Protein AF-A0A8J3YQR5-F1 (afdb_monomer)

Secondary structure (DSSP, 8-state):
-PPPHHHHHHHHHHSTT----EEEEEEEEEEEEEEEEEEEEEEPPPHHHHHHHHHHHTS---SHHHHHHHHT--HHHHHHHHHHHHHTTSEEEETTEEEE-HHHHHHHHHTSEEEEEEEEEEEEEETTT-PBPPGGGGTT---BSSS-EE-TTS-EEEEPPP-PPP-GGG---TT-EEEEEEEEEEEEEEEEEEEETTEEEEE-SSSSS--HHHHHHHHT-HHHHHHHHTSPPP-HHHHHHHHHHHTT-TT---EE-TTS-EEEE--GGGBTTTB-GGGTT-EEEETTEEEEEE---HHHHHHHHHHHHH-

pLDDT: mean 92.04, std 4.87, range [57.34, 97.75]

Sequence (311 aa):
MLYPAVRAIEAAAAEPGVRPTRFFAVLLPFWSVEVSFTRAQTQEYDLIDRFLDRAVGDARISDVAGLAAFLGVDKPLMERAVRHLCTLGHLTRDGEALKLTALGRESLNTDRRHLRNAERTRVFLDAFRGTPLPRGHYTELRFLGSPSLSLADGTRFRPVVSFEEFRPGAVHLPGVADLRVLSWRTEWLPVYLVQSAAGYLAYSRYGTGRDPWLERLCATLPELLDVLAAEPPPDEERIWRDWLDGAGFRAVHPQRQPNGVLRAVLPPEVFGTRFGWAQLGGYVAREGCFMQLWCDDEPTRKRAERERTLT

Structure (mmCIF, N/CA/C/O backbone):
data_AF-A0A8J3YQR5-F1
#
_entry.id   AF-A0A8J3YQR5-F1
#
loop_
_atom_site.group_PDB
_atom_site.id
_atom_site.type_symbol
_atom_site.label_atom_id
_atom_site.label_alt_id
_atom_site.label_comp_id
_atom_site.label_asym_id
_atom_site.label_entity_id
_atom_site.label_seq_id
_atom_site.pdbx_PDB_ins_code
_atom_site.Cartn_x
_atom_site.Cartn_y
_atom_site.Cartn_z
_atom_site.occupancy
_atom_site.B_iso_or_equiv
_atom_site.auth_seq_id
_atom_site.auth_comp_id
_atom_site.auth_asym_id
_atom_site.auth_atom_id
_atom_site.pdbx_PDB_model_num
ATOM 1 N N . MET A 1 1 ? 12.398 2.642 0.943 1.00 75.75 1 MET A N 1
ATOM 2 C CA . MET A 1 1 ? 12.874 2.562 -0.458 1.00 75.75 1 MET A CA 1
ATOM 3 C C . MET A 1 1 ? 11.659 2.347 -1.358 1.00 75.75 1 MET A C 1
ATOM 5 O O . MET A 1 1 ? 10.746 1.674 -0.899 1.00 75.75 1 MET A O 1
ATOM 9 N N . LEU A 1 2 ? 11.591 2.960 -2.544 1.00 89.50 2 LEU A N 1
ATOM 10 C CA . LEU A 1 2 ? 10.478 2.765 -3.494 1.00 89.50 2 LEU A CA 1
ATOM 11 C C . LEU A 1 2 ? 10.671 1.468 -4.290 1.00 89.50 2 LEU A C 1
ATOM 13 O O . LEU A 1 2 ? 11.792 0.963 -4.357 1.00 89.50 2 LEU A O 1
ATOM 17 N N . TYR A 1 3 ? 9.602 0.946 -4.896 1.00 90.62 3 TYR A N 1
ATOM 18 C CA . TYR A 1 3 ? 9.734 -0.140 -5.869 1.00 90.62 3 TYR A CA 1
ATOM 19 C C . TYR A 1 3 ? 10.554 0.351 -7.079 1.00 90.62 3 TYR A C 1
ATOM 21 O O . TYR A 1 3 ? 10.341 1.483 -7.511 1.00 90.62 3 TYR A O 1
ATOM 29 N N . PRO A 1 4 ? 11.518 -0.409 -7.622 1.00 91.19 4 PRO A N 1
ATOM 30 C CA . PRO A 1 4 ? 12.297 0.064 -8.766 1.00 91.19 4 PRO A CA 1
ATOM 31 C C . PRO A 1 4 ? 11.467 0.061 -10.060 1.00 91.19 4 PRO A C 1
ATOM 33 O O . PRO A 1 4 ? 10.886 -0.964 -10.410 1.00 91.19 4 PRO A O 1
ATOM 36 N N . ALA A 1 5 ? 11.468 1.164 -10.818 1.00 91.56 5 ALA A N 1
ATOM 37 C CA . ALA A 1 5 ? 10.736 1.260 -12.091 1.00 91.56 5 ALA A CA 1
ATOM 38 C C . ALA A 1 5 ? 11.148 0.158 -13.086 1.00 91.56 5 ALA A C 1
ATOM 40 O O . ALA A 1 5 ? 10.302 -0.516 -13.667 1.00 91.56 5 ALA A O 1
ATOM 41 N N . VAL A 1 6 ? 12.458 -0.088 -13.213 1.00 91.69 6 VAL A N 1
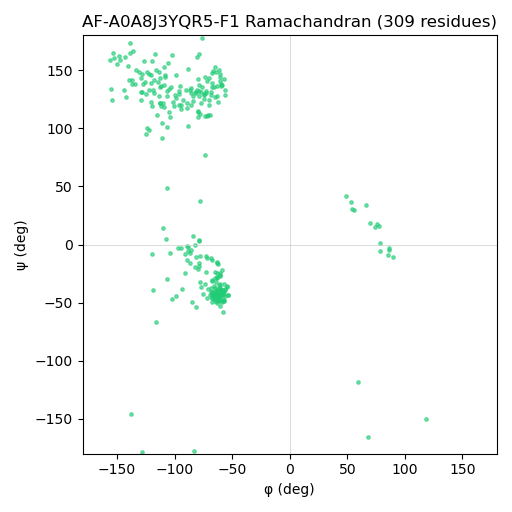ATOM 42 C CA . VAL A 1 6 ? 13.008 -1.148 -14.076 1.00 91.69 6 VAL A CA 1
ATOM 43 C C . VAL A 1 6 ? 12.488 -2.528 -13.671 1.00 91.69 6 VAL A C 1
ATOM 45 O O . VAL A 1 6 ? 12.129 -3.313 -14.541 1.00 91.69 6 VAL A O 1
ATOM 48 N N . ARG A 1 7 ? 12.352 -2.806 -12.367 1.00 92.75 7 ARG A N 1
ATOM 49 C CA . ARG A 1 7 ? 11.787 -4.076 -11.886 1.00 92.75 7 ARG A CA 1
ATOM 50 C C . ARG A 1 7 ? 10.317 -4.233 -12.260 1.00 92.75 7 ARG A C 1
ATOM 52 O O . ARG A 1 7 ? 9.910 -5.340 -12.586 1.00 92.75 7 ARG A O 1
ATOM 59 N N . ALA A 1 8 ? 9.542 -3.148 -12.264 1.00 94.50 8 ALA A N 1
ATOM 60 C CA . ALA A 1 8 ? 8.134 -3.191 -12.669 1.00 94.50 8 ALA A CA 1
ATOM 61 C C . ALA A 1 8 ? 8.008 -3.554 -14.153 1.00 94.50 8 ALA A C 1
ATOM 63 O O . ALA A 1 8 ? 7.203 -4.404 -14.523 1.00 94.50 8 ALA A O 1
ATOM 64 N N . ILE A 1 9 ? 8.860 -2.956 -14.989 1.00 93.88 9 ILE A N 1
ATOM 65 C CA . ILE A 1 9 ? 8.913 -3.228 -16.429 1.00 93.88 9 ILE A CA 1
ATOM 66 C C . ILE A 1 9 ? 9.380 -4.664 -16.694 1.00 93.88 9 ILE A C 1
ATOM 68 O O . ILE A 1 9 ? 8.745 -5.372 -17.469 1.00 93.88 9 ILE A O 1
ATOM 72 N N . GLU A 1 10 ? 10.453 -5.113 -16.034 1.00 93.06 10 GLU A N 1
ATOM 73 C CA . GLU A 1 10 ? 10.958 -6.488 -16.145 1.00 93.06 10 GLU A CA 1
ATOM 74 C C . GLU A 1 10 ? 9.896 -7.514 -15.748 1.00 93.06 10 GLU A C 1
ATOM 76 O O . GLU A 1 10 ? 9.658 -8.464 -16.490 1.00 93.06 10 GLU A O 1
ATOM 81 N N . ALA A 1 11 ? 9.229 -7.302 -14.610 1.00 93.88 11 ALA A N 1
ATOM 82 C CA . ALA A 1 11 ? 8.175 -8.187 -14.132 1.00 93.88 11 ALA A CA 1
ATOM 83 C C . ALA A 1 11 ? 6.983 -8.224 -15.098 1.00 93.88 11 ALA A C 1
ATOM 85 O O . ALA A 1 11 ? 6.450 -9.296 -15.365 1.00 93.88 11 ALA A O 1
ATOM 86 N N . ALA A 1 12 ? 6.582 -7.077 -15.655 1.00 93.88 12 ALA A N 1
ATOM 87 C CA . ALA A 1 12 ? 5.513 -7.016 -16.648 1.00 93.88 12 ALA A CA 1
ATOM 88 C C . ALA A 1 12 ? 5.898 -7.711 -17.962 1.00 93.88 12 ALA A C 1
ATOM 90 O O . ALA A 1 12 ? 5.081 -8.411 -18.551 1.00 93.88 12 ALA A O 1
ATOM 91 N N . ALA A 1 13 ? 7.137 -7.537 -18.427 1.00 91.88 13 ALA A N 1
ATOM 92 C CA . ALA A 1 13 ? 7.622 -8.139 -19.667 1.00 91.88 13 ALA A CA 1
ATOM 93 C C . ALA A 1 13 ? 7.869 -9.653 -19.557 1.00 91.88 13 ALA A C 1
ATOM 95 O O . ALA A 1 13 ? 7.871 -10.342 -20.577 1.00 91.88 13 ALA A O 1
ATOM 96 N N . ALA A 1 14 ? 8.105 -10.165 -18.346 1.00 91.19 14 ALA A N 1
ATOM 97 C CA . ALA A 1 14 ? 8.266 -11.592 -18.080 1.00 91.19 14 ALA A CA 1
ATOM 98 C C . ALA A 1 14 ? 6.927 -12.351 -18.013 1.00 91.19 14 ALA A C 1
ATOM 100 O O . ALA A 1 14 ? 6.922 -13.579 -18.096 1.00 91.19 14 ALA A O 1
ATOM 101 N N . GLU A 1 15 ? 5.803 -11.644 -17.867 1.00 90.69 15 GLU A N 1
ATOM 102 C CA . GLU A 1 15 ? 4.482 -12.256 -17.747 1.00 90.69 15 GLU A CA 1
ATOM 103 C C . GLU A 1 15 ? 3.994 -12.792 -19.112 1.00 90.69 15 GLU A C 1
ATOM 105 O O . GLU A 1 15 ? 3.922 -12.041 -20.095 1.00 90.69 15 GLU A O 1
ATOM 110 N N . PRO A 1 16 ? 3.618 -14.082 -19.209 1.00 89.06 16 PRO A N 1
ATOM 111 C CA . PRO A 1 16 ? 3.118 -14.658 -20.450 1.00 89.06 16 PRO A CA 1
ATOM 112 C C . PRO A 1 16 ? 1.900 -13.904 -20.999 1.00 89.06 16 PRO A C 1
ATOM 114 O O . PRO A 1 16 ? 0.910 -13.685 -20.309 1.00 89.06 16 PRO A O 1
ATOM 117 N N . GLY A 1 17 ? 1.959 -13.524 -22.277 1.00 88.44 17 GLY A N 1
ATOM 118 C CA . GLY A 1 17 ? 0.861 -12.827 -22.954 1.00 88.44 17 GLY A CA 1
ATOM 119 C C . GLY A 1 17 ? 0.754 -11.331 -22.640 1.00 88.44 17 GLY A C 1
ATOM 120 O O . GLY A 1 17 ? -0.020 -10.638 -23.303 1.00 88.44 17 GLY A O 1
ATOM 121 N N . VAL A 1 18 ? 1.557 -10.800 -21.714 1.00 91.38 18 VAL A N 1
ATOM 122 C CA . VAL A 1 18 ? 1.624 -9.361 -21.450 1.00 91.38 18 VAL A CA 1
ATOM 123 C C . VAL A 1 18 ? 2.616 -8.703 -22.401 1.00 91.38 18 VAL A C 1
ATOM 125 O O . VAL A 1 18 ? 3.726 -9.175 -22.634 1.00 91.38 18 VAL A O 1
ATOM 128 N N . ARG A 1 19 ? 2.194 -7.574 -22.970 1.00 91.06 19 ARG A N 1
ATOM 129 C CA . ARG A 1 19 ? 3.026 -6.722 -23.821 1.00 91.06 19 ARG A CA 1
ATOM 130 C C . ARG A 1 19 ? 3.013 -5.319 -23.234 1.00 91.06 19 ARG A C 1
ATOM 132 O O . ARG A 1 19 ? 2.044 -4.595 -23.477 1.00 91.06 19 ARG A O 1
ATOM 139 N N . PRO A 1 20 ? 4.008 -4.958 -22.408 1.00 92.75 20 PRO A N 1
ATOM 140 C CA . PRO A 1 20 ? 4.050 -3.630 -21.833 1.00 92.75 20 PRO A CA 1
ATOM 141 C C . PRO A 1 20 ? 4.319 -2.608 -22.943 1.00 92.75 20 PRO A C 1
ATOM 143 O O . PRO A 1 20 ? 5.134 -2.854 -23.834 1.00 92.75 20 PRO A O 1
ATOM 146 N N . THR A 1 21 ? 3.636 -1.469 -22.900 1.00 89.00 21 THR A N 1
ATOM 147 C CA . THR A 1 21 ? 3.786 -0.399 -23.903 1.00 89.00 21 THR A CA 1
ATOM 148 C C . THR A 1 21 ? 4.286 0.900 -23.296 1.00 89.00 21 THR A C 1
ATOM 150 O O . THR A 1 21 ? 5.111 1.577 -23.897 1.00 89.00 21 THR A O 1
ATOM 153 N N . ARG A 1 22 ? 3.811 1.238 -22.096 1.00 90.06 22 ARG A N 1
ATOM 154 C CA . ARG A 1 22 ? 4.176 2.446 -21.348 1.00 90.06 22 ARG A CA 1
ATOM 155 C C . ARG A 1 22 ? 4.238 2.133 -19.864 1.00 90.06 22 ARG A C 1
ATOM 157 O O . ARG A 1 22 ? 3.647 1.151 -19.409 1.00 90.06 22 ARG A O 1
ATOM 164 N N . PHE A 1 23 ? 4.909 2.987 -19.105 1.00 92.56 23 PHE A N 1
ATOM 165 C CA . PHE A 1 23 ? 4.804 2.960 -17.655 1.00 92.56 23 PHE A CA 1
ATOM 166 C C . PHE A 1 23 ? 4.540 4.365 -17.119 1.00 92.56 23 PHE A C 1
ATOM 168 O O . PHE A 1 23 ? 4.997 5.356 -17.681 1.00 92.56 23 PHE A O 1
ATOM 175 N N . PHE A 1 24 ? 3.806 4.439 -16.020 1.00 94.50 24 PHE A N 1
ATOM 176 C CA . PHE A 1 24 ? 3.405 5.680 -15.381 1.00 94.50 24 PHE A CA 1
ATOM 177 C C . PHE A 1 24 ? 3.825 5.640 -13.922 1.00 94.50 24 PHE A C 1
ATOM 179 O O . PHE A 1 24 ? 3.700 4.609 -13.262 1.00 94.50 24 PHE A O 1
ATOM 186 N N . ALA A 1 25 ? 4.306 6.768 -13.415 1.00 94.81 25 ALA A N 1
ATOM 187 C CA . ALA A 1 25 ? 4.580 6.962 -12.002 1.00 94.81 25 ALA A CA 1
ATOM 188 C C . ALA A 1 25 ? 3.473 7.850 -11.425 1.00 94.81 25 ALA A C 1
ATOM 190 O O . ALA A 1 25 ? 3.353 9.018 -11.801 1.00 94.81 25 ALA A O 1
ATOM 191 N N . VAL A 1 26 ? 2.649 7.307 -10.532 1.00 96.12 26 VAL A N 1
ATOM 192 C CA . VAL A 1 26 ? 1.488 8.011 -9.970 1.00 96.12 26 VAL A CA 1
ATOM 193 C C . VAL A 1 26 ? 1.548 8.062 -8.448 1.00 96.12 26 VAL A C 1
ATOM 195 O O . VAL A 1 26 ? 2.082 7.162 -7.799 1.00 96.12 26 VAL A O 1
ATOM 198 N N . LEU A 1 27 ? 1.002 9.128 -7.867 1.00 97.25 27 LEU A N 1
ATOM 199 C CA . LEU A 1 27 ? 0.741 9.229 -6.435 1.00 97.25 27 LEU A CA 1
ATOM 200 C C . LEU A 1 27 ? -0.757 9.044 -6.210 1.00 97.25 27 LEU A C 1
ATOM 202 O O . LEU A 1 27 ? -1.548 9.918 -6.566 1.00 97.25 27 LEU A O 1
ATOM 206 N N . LEU A 1 28 ? -1.135 7.915 -5.614 1.00 97.19 28 LEU A N 1
ATOM 207 C CA . LEU A 1 28 ? -2.518 7.654 -5.232 1.00 97.19 28 LEU A CA 1
ATOM 208 C C . LEU A 1 28 ? -2.810 8.286 -3.863 1.00 97.19 28 LEU A C 1
ATOM 210 O O . LEU A 1 28 ? -2.064 8.024 -2.915 1.00 97.19 28 LEU A O 1
ATOM 214 N N . PRO A 1 29 ? -3.867 9.099 -3.727 1.00 97.19 29 PRO A N 1
ATOM 215 C CA . PRO A 1 29 ? -4.248 9.687 -2.453 1.00 97.19 29 PRO A CA 1
ATOM 216 C C . PRO A 1 29 ? -4.932 8.655 -1.548 1.00 97.19 29 PRO A C 1
ATOM 218 O O . PRO A 1 29 ? -5.815 7.905 -1.968 1.00 97.19 29 PRO A O 1
ATOM 221 N N . PHE A 1 30 ? -4.538 8.651 -0.279 1.00 97.19 30 PHE A N 1
ATOM 222 C CA . PHE A 1 30 ? -5.136 7.865 0.794 1.00 97.19 30 PHE A CA 1
ATOM 223 C C . PHE A 1 30 ? -5.447 8.757 1.992 1.00 97.19 30 PHE A C 1
ATOM 225 O O . PHE A 1 30 ? -4.673 9.643 2.354 1.00 97.19 30 PHE A O 1
ATOM 232 N N . TRP A 1 31 ? -6.554 8.472 2.665 1.00 97.38 31 TRP A N 1
ATOM 233 C CA . TRP A 1 31 ? -6.832 8.985 3.995 1.00 97.38 31 TRP A CA 1
ATOM 234 C C . TRP A 1 31 ? -6.059 8.166 5.024 1.00 97.38 31 TRP A C 1
ATOM 236 O O . TRP A 1 31 ? -6.313 6.978 5.208 1.00 97.38 31 TRP A O 1
ATOM 246 N N . SER A 1 32 ? -5.116 8.814 5.699 1.00 97.06 32 SER A N 1
ATOM 247 C CA . SER A 1 32 ? -4.424 8.311 6.882 1.00 97.06 32 SER A CA 1
ATOM 248 C C . SER A 1 32 ? -5.247 8.717 8.097 1.00 97.06 32 SER A C 1
ATOM 250 O O . SER A 1 32 ? -5.253 9.889 8.476 1.00 97.06 32 SER A O 1
ATOM 252 N N . VAL A 1 33 ? -6.002 7.770 8.652 1.00 97.31 33 VAL A N 1
ATOM 253 C CA . VAL A 1 33 ? -7.007 8.017 9.693 1.00 97.31 33 VAL A CA 1
ATOM 254 C C . VAL A 1 33 ? -6.552 7.373 10.992 1.00 97.31 33 VAL A C 1
ATOM 256 O O . VAL A 1 33 ? -6.340 6.164 11.060 1.00 97.31 33 VAL A O 1
ATOM 259 N N . GLU A 1 34 ? -6.410 8.168 12.043 1.00 97.06 34 GLU A N 1
ATOM 260 C CA . GLU A 1 34 ? -6.230 7.654 13.393 1.00 97.06 34 GLU A CA 1
ATOM 261 C C . GLU A 1 34 ? -7.600 7.347 13.995 1.00 97.06 34 GLU A C 1
ATOM 263 O O . GLU A 1 34 ? -8.472 8.217 14.066 1.00 97.06 34 GLU A O 1
ATOM 268 N N . VAL A 1 35 ? -7.795 6.105 14.428 1.00 95.38 35 VAL A N 1
ATOM 269 C CA . VAL A 1 35 ? -9.040 5.634 15.033 1.00 95.38 35 VAL A CA 1
ATOM 270 C C . VAL A 1 35 ? -8.778 5.077 16.425 1.00 95.38 35 VAL A C 1
ATOM 272 O O . VAL A 1 35 ? -7.736 4.474 16.685 1.00 95.38 35 VAL A O 1
ATOM 275 N N . SER A 1 36 ? -9.750 5.243 17.315 1.00 94.44 36 SER A N 1
ATOM 276 C CA . SER A 1 36 ? -9.853 4.468 18.547 1.00 94.44 36 SER A CA 1
ATOM 277 C C . SER A 1 36 ? -11.068 3.569 18.491 1.00 94.44 36 SER A C 1
ATOM 279 O O . SER A 1 36 ? -12.111 3.994 17.999 1.00 94.44 36 SER A O 1
ATOM 281 N N . PHE A 1 37 ? -10.967 2.375 19.046 1.00 91.25 37 PHE A N 1
ATOM 282 C CA . PHE A 1 37 ? -12.103 1.477 19.144 1.00 91.25 37 PHE A CA 1
ATOM 283 C C . PHE A 1 37 ? -11.966 0.509 20.307 1.00 91.25 37 PHE A C 1
ATOM 285 O O . PHE A 1 37 ? -10.877 0.318 20.845 1.00 91.25 37 PHE A O 1
ATOM 292 N N . THR A 1 38 ? -13.069 -0.131 20.679 1.00 87.06 38 THR A N 1
ATOM 293 C CA . THR A 1 38 ? -13.059 -1.170 21.702 1.00 87.06 38 THR A CA 1
ATOM 294 C C . THR A 1 38 ? -12.966 -2.535 21.045 1.00 87.06 38 THR A C 1
ATOM 296 O O . THR A 1 38 ? -13.835 -2.940 20.270 1.00 87.06 38 THR A O 1
ATOM 299 N N . ARG A 1 39 ? -11.903 -3.271 21.375 1.00 84.62 39 ARG A N 1
ATOM 300 C CA . ARG A 1 39 ? -11.758 -4.668 20.983 1.00 84.62 39 ARG A CA 1
ATOM 301 C C . ARG A 1 39 ? -12.258 -5.562 22.106 1.00 84.62 39 ARG A C 1
ATOM 303 O O . ARG A 1 39 ? -11.725 -5.523 23.216 1.00 84.62 39 ARG A O 1
ATOM 310 N N . ALA A 1 40 ? -13.263 -6.374 21.794 1.00 84.50 40 ALA A N 1
ATOM 311 C CA . ALA A 1 40 ? -13.667 -7.473 22.653 1.00 84.50 40 ALA A CA 1
ATOM 312 C C . ALA A 1 40 ? -12.637 -8.604 22.536 1.00 84.50 40 ALA A C 1
ATOM 314 O O . ALA A 1 40 ? -12.263 -9.009 21.431 1.00 84.50 40 ALA A O 1
ATOM 315 N N . GLN A 1 41 ? -12.161 -9.094 23.673 1.00 86.00 41 GLN A N 1
ATOM 316 C CA . GLN A 1 41 ? -11.309 -10.275 23.756 1.00 86.00 41 GLN A CA 1
ATOM 317 C C . GLN A 1 41 ? -11.904 -11.234 24.777 1.00 86.00 41 GLN A C 1
ATOM 319 O O . GLN A 1 41 ? -12.468 -10.803 25.777 1.00 86.00 41 GLN A O 1
ATOM 324 N N . THR A 1 42 ? -11.748 -12.531 24.545 1.00 88.06 42 THR A N 1
ATOM 325 C CA . THR A 1 42 ? -12.204 -13.561 25.477 1.00 88.06 42 THR A CA 1
ATOM 326 C C . THR A 1 42 ? -11.028 -14.454 25.823 1.00 88.06 42 THR A C 1
ATOM 328 O O . THR A 1 42 ? -10.348 -14.960 24.930 1.00 88.06 42 THR A O 1
ATOM 331 N N . GLN A 1 43 ? -10.807 -14.673 27.113 1.00 91.19 43 GLN A N 1
ATOM 332 C CA . GLN A 1 43 ? -9.734 -15.520 27.620 1.00 91.19 43 GLN A CA 1
ATOM 333 C C . GLN A 1 43 ? -10.230 -16.428 28.744 1.00 91.19 43 GLN A C 1
ATOM 335 O O . GLN A 1 43 ? -11.334 -16.253 29.266 1.00 91.19 43 GLN A O 1
ATOM 340 N N . GLU A 1 44 ? -9.432 -17.432 29.090 1.00 89.69 44 GLU A N 1
ATOM 341 C CA . GLU A 1 44 ? -9.699 -18.230 30.283 1.00 89.69 44 GLU A CA 1
ATOM 342 C C . GLU A 1 44 ? -9.521 -17.370 31.540 1.00 89.69 44 GLU A C 1
ATOM 344 O O . GLU A 1 44 ? -8.761 -16.391 31.569 1.00 89.69 44 GLU A O 1
ATOM 349 N N . TYR A 1 45 ? -10.299 -17.701 32.566 1.00 83.88 45 TYR A N 1
ATOM 350 C CA . TYR A 1 45 ? -10.180 -17.053 33.857 1.00 83.88 45 TYR A CA 1
ATOM 351 C C . TYR A 1 45 ? -8.909 -17.499 34.570 1.00 83.88 45 TYR A C 1
ATOM 353 O O . TYR A 1 45 ? -8.607 -18.690 34.635 1.00 83.88 45 TYR A O 1
ATOM 361 N N . ASP A 1 46 ? -8.259 -16.547 35.232 1.00 86.12 46 ASP A N 1
ATOM 362 C CA . ASP A 1 46 ? -7.406 -16.891 36.359 1.00 86.12 46 ASP A CA 1
ATOM 363 C C . ASP A 1 46 ? -8.298 -17.339 37.525 1.00 86.12 46 ASP A C 1
ATOM 365 O O . ASP A 1 46 ? -9.396 -16.812 37.732 1.00 86.12 46 ASP A O 1
ATOM 369 N N . LEU A 1 47 ? -7.841 -18.332 38.292 1.00 88.12 47 LEU A N 1
ATOM 370 C CA . LEU A 1 47 ? -8.658 -18.996 39.315 1.00 88.12 47 LEU A CA 1
ATOM 371 C C . LEU A 1 47 ? -9.283 -18.002 40.312 1.00 88.12 47 LEU A C 1
ATOM 373 O O . LEU A 1 47 ? -10.462 -18.108 40.640 1.00 88.12 47 LEU A O 1
ATOM 377 N N . ILE A 1 48 ? -8.495 -17.020 40.761 1.00 87.56 48 ILE A N 1
ATOM 378 C CA . ILE A 1 48 ? -8.919 -16.002 41.732 1.00 87.56 48 ILE A CA 1
ATOM 379 C C . ILE A 1 48 ? -10.019 -15.108 41.146 1.00 87.56 48 ILE A C 1
ATOM 381 O O . ILE A 1 48 ? -11.039 -14.897 41.799 1.00 87.56 48 ILE A O 1
ATOM 385 N N . ASP A 1 49 ? -9.857 -14.639 39.909 1.00 90.44 49 ASP A N 1
ATOM 386 C CA . ASP A 1 49 ? -10.827 -13.775 39.229 1.00 90.44 49 ASP A CA 1
ATOM 387 C C . ASP A 1 49 ? -12.184 -14.472 39.068 1.00 90.44 49 ASP A C 1
ATOM 389 O O . ASP A 1 49 ? -13.227 -13.876 39.336 1.00 90.44 49 ASP A O 1
ATOM 393 N N . ARG A 1 50 ? -12.168 -15.763 38.702 1.00 91.50 50 ARG A N 1
ATOM 394 C CA . ARG A 1 50 ? -13.386 -16.577 38.585 1.00 91.50 50 ARG A CA 1
ATOM 395 C C . ARG A 1 50 ? -14.144 -16.635 39.904 1.00 91.50 50 ARG A C 1
ATOM 397 O O . ARG A 1 50 ? -15.356 -16.434 39.936 1.00 91.50 50 ARG A O 1
ATOM 404 N N . PHE A 1 51 ? -13.443 -16.937 40.996 1.00 93.50 51 PHE A N 1
ATOM 405 C CA . PHE A 1 51 ? -14.075 -17.038 42.309 1.00 93.50 51 PHE A CA 1
ATOM 406 C C . PHE A 1 51 ? -14.569 -15.688 42.822 1.00 93.50 51 PHE A C 1
ATOM 408 O O . PHE A 1 51 ? -15.599 -15.649 43.490 1.00 93.50 51 PHE A O 1
ATOM 415 N N . LEU A 1 52 ? -13.897 -14.592 42.472 1.00 93.44 52 LEU A N 1
ATOM 416 C CA . LEU A 1 52 ? -14.349 -13.246 42.809 1.00 93.44 52 LEU A CA 1
ATOM 417 C C . LEU A 1 52 ? -15.634 -12.863 42.085 1.00 93.44 52 LEU A C 1
ATOM 419 O O . LEU A 1 52 ? -16.590 -12.447 42.740 1.00 93.44 52 LEU A O 1
ATOM 423 N N . ASP A 1 53 ? -15.692 -13.055 40.766 1.00 92.06 53 ASP A N 1
ATOM 424 C CA . ASP A 1 53 ? -16.899 -12.759 39.991 1.00 92.06 53 ASP A CA 1
ATOM 425 C C . ASP A 1 53 ? -18.091 -13.592 40.496 1.00 92.06 53 ASP A C 1
ATOM 427 O O .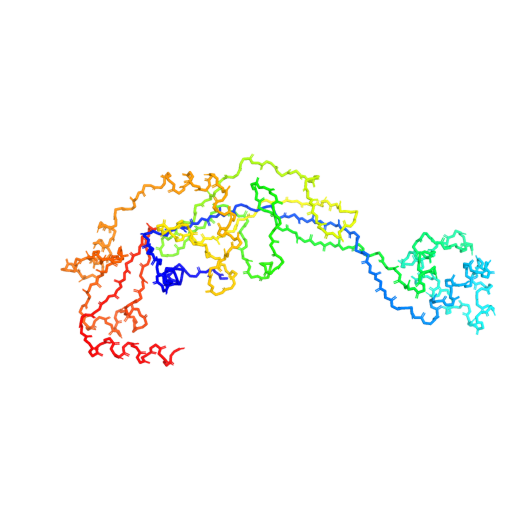 ASP A 1 53 ? -19.188 -13.058 40.674 1.00 92.06 53 ASP A O 1
ATOM 431 N N . ARG A 1 54 ? -17.873 -14.872 40.839 1.00 94.12 54 ARG A N 1
ATOM 432 C CA . ARG A 1 54 ? -18.901 -15.733 41.455 1.00 94.12 54 ARG A CA 1
ATOM 433 C C . ARG A 1 54 ? -19.289 -15.296 42.864 1.00 94.12 54 ARG A C 1
ATOM 435 O O . ARG A 1 54 ? -20.469 -15.319 43.200 1.00 94.12 54 ARG A O 1
ATOM 442 N N . ALA A 1 55 ? -18.338 -14.889 43.700 1.00 95.69 55 ALA A N 1
ATOM 443 C CA . ALA A 1 55 ? -18.637 -14.434 45.055 1.00 95.69 55 ALA A CA 1
ATOM 444 C C . ALA A 1 55 ? -19.516 -13.169 45.042 1.00 95.69 55 ALA A C 1
ATOM 446 O O . ALA A 1 55 ? -20.470 -13.067 45.814 1.00 95.69 55 ALA A O 1
ATOM 447 N N . VAL A 1 56 ? -19.256 -12.240 44.118 1.00 95.50 56 VAL A N 1
ATOM 448 C CA . VAL A 1 56 ? -20.078 -11.033 43.950 1.00 95.50 56 VAL A CA 1
ATOM 449 C C . VAL A 1 56 ? -21.411 -11.346 43.258 1.00 95.50 56 VAL A C 1
ATOM 451 O O . VAL A 1 56 ? -22.450 -10.824 43.663 1.00 95.50 56 VAL A O 1
ATOM 454 N N . GLY A 1 57 ? -21.408 -12.184 42.218 1.00 94.12 57 GLY A N 1
ATOM 455 C CA . GLY A 1 57 ? -22.587 -12.478 41.398 1.00 94.12 57 GLY A CA 1
ATOM 456 C C . GLY A 1 57 ? -23.542 -13.511 41.990 1.00 94.12 57 GLY A C 1
ATOM 457 O O . GLY A 1 57 ? -24.732 -13.229 42.145 1.00 94.12 57 GLY A O 1
ATOM 458 N N . ASP A 1 58 ? -23.021 -14.687 42.339 1.00 94.19 58 ASP A N 1
ATOM 459 C CA . ASP A 1 58 ? -23.799 -15.829 42.831 1.00 94.19 58 ASP A CA 1
ATOM 460 C C . ASP A 1 58 ? -24.031 -15.714 44.344 1.00 94.19 58 ASP A C 1
ATOM 462 O O . ASP A 1 58 ? -25.164 -15.817 44.817 1.00 94.19 58 ASP A O 1
ATOM 466 N N . ALA A 1 59 ? -22.960 -15.466 45.109 1.00 93.44 59 ALA A N 1
ATOM 467 C CA . ALA A 1 59 ? -23.016 -15.413 46.575 1.00 93.44 59 ALA A CA 1
ATOM 468 C C . ALA A 1 59 ? -23.413 -14.032 47.129 1.00 93.44 59 ALA A C 1
ATOM 470 O O . ALA A 1 59 ? -23.621 -13.891 48.333 1.00 93.44 59 ALA A O 1
ATOM 471 N N . ARG A 1 60 ? -23.566 -13.025 46.254 1.00 94.56 60 ARG A N 1
ATOM 472 C CA . ARG A 1 60 ? -24.005 -11.655 46.584 1.00 94.56 60 ARG A CA 1
ATOM 473 C C . ARG A 1 60 ? -23.147 -10.958 47.644 1.00 94.56 60 ARG A C 1
ATOM 475 O O . ARG A 1 60 ? -23.643 -10.108 48.381 1.00 94.56 60 ARG A O 1
ATOM 482 N N . ILE A 1 61 ? -21.863 -11.295 47.714 1.00 96.44 61 ILE A N 1
ATOM 483 C CA . ILE A 1 61 ? -20.916 -10.643 48.618 1.00 96.44 61 ILE A CA 1
ATOM 484 C C . ILE A 1 61 ? -20.489 -9.323 47.987 1.00 96.44 61 ILE A C 1
ATOM 486 O O . ILE A 1 61 ? -19.857 -9.301 46.933 1.00 96.44 61 ILE A O 1
ATOM 490 N N . SER A 1 62 ? -20.856 -8.214 48.619 1.00 95.31 62 SER A N 1
ATOM 491 C CA . SER A 1 62 ? -20.773 -6.887 48.009 1.00 95.31 62 SER A CA 1
ATOM 492 C C . SER A 1 62 ? -19.700 -5.984 48.607 1.00 95.31 62 SER A C 1
ATOM 494 O O . SER A 1 62 ? -19.753 -4.788 48.368 1.00 95.31 62 SER A O 1
ATOM 496 N N . ASP A 1 63 ? -18.750 -6.488 49.389 1.00 96.75 63 ASP A N 1
ATOM 497 C CA . ASP A 1 63 ? -17.672 -5.667 49.950 1.00 96.75 63 ASP A CA 1
ATOM 498 C C . ASP A 1 63 ? -16.365 -6.460 50.098 1.00 96.75 63 ASP A C 1
ATOM 500 O O . ASP A 1 63 ? -16.348 -7.693 50.116 1.00 96.75 63 ASP A O 1
ATOM 504 N N . VAL A 1 64 ? -15.242 -5.742 50.177 1.00 96.69 64 VAL A N 1
ATOM 505 C CA . VAL A 1 64 ? -13.895 -6.338 50.220 1.00 96.69 64 VAL A CA 1
ATOM 506 C C . VAL A 1 64 ? -13.694 -7.217 51.458 1.00 96.69 64 VAL A C 1
ATOM 508 O O . VAL A 1 64 ? -13.028 -8.247 51.370 1.00 96.69 64 VAL A O 1
ATOM 511 N N . ALA A 1 65 ? -14.232 -6.819 52.613 1.00 96.38 65 ALA A N 1
ATOM 512 C CA . ALA A 1 65 ? -14.025 -7.551 53.860 1.00 96.38 65 ALA A CA 1
ATOM 513 C C . ALA A 1 65 ? -14.750 -8.903 53.828 1.00 96.38 65 ALA A C 1
ATOM 515 O O . ALA A 1 65 ? -14.155 -9.926 54.170 1.00 96.38 65 ALA A O 1
ATOM 516 N N . GLY A 1 66 ? -15.991 -8.917 53.341 1.00 96.38 66 GLY A N 1
ATOM 517 C CA . GLY A 1 66 ? -16.767 -10.125 53.100 1.00 96.38 66 GLY A CA 1
ATOM 518 C C . GLY A 1 66 ? -16.098 -11.041 52.079 1.00 96.38 66 GLY A C 1
ATOM 519 O O . GLY A 1 66 ? -16.017 -12.244 52.311 1.00 96.38 66 GLY A O 1
ATOM 520 N N . LEU A 1 67 ? -15.553 -10.489 50.988 1.00 96.38 67 LEU A N 1
ATOM 521 C CA . LEU A 1 67 ? -14.836 -11.281 49.981 1.00 96.38 67 LEU A CA 1
ATOM 522 C C . LEU A 1 67 ? -13.563 -11.922 50.551 1.00 96.38 67 LEU A C 1
ATOM 524 O O . LEU A 1 67 ? -13.310 -13.101 50.305 1.00 96.38 67 LEU A O 1
ATOM 528 N N . ALA A 1 68 ? -12.781 -11.169 51.329 1.00 96.56 68 ALA A N 1
ATOM 529 C CA . ALA A 1 68 ? -11.572 -11.666 51.983 1.00 96.56 68 ALA A CA 1
ATOM 530 C C . ALA A 1 68 ? -11.891 -12.813 52.956 1.00 96.56 68 ALA A C 1
ATOM 532 O O . ALA A 1 68 ? -11.260 -13.869 52.898 1.00 96.56 68 ALA A O 1
ATOM 533 N N . ALA A 1 69 ? -12.925 -12.640 53.788 1.00 96.44 69 ALA A N 1
ATOM 534 C CA . ALA A 1 69 ? -13.386 -13.664 54.721 1.00 96.44 69 ALA A CA 1
ATOM 535 C C . ALA A 1 69 ? -13.918 -14.915 54.003 1.00 96.44 69 ALA A C 1
ATOM 537 O O . ALA A 1 69 ? -13.590 -16.032 54.395 1.00 96.44 69 ALA A O 1
ATOM 538 N N . PHE A 1 70 ? -14.705 -14.738 52.939 1.00 95.50 70 PHE A N 1
ATOM 539 C CA . PHE A 1 70 ? -15.311 -15.840 52.190 1.00 95.50 70 PHE A CA 1
ATOM 540 C C . PHE A 1 70 ? -14.287 -16.682 51.423 1.00 95.50 70 PHE A C 1
ATOM 542 O O . PHE A 1 70 ? -14.388 -17.905 51.412 1.00 95.50 70 PHE A O 1
ATOM 549 N N . LEU A 1 71 ? -13.294 -16.041 50.800 1.00 93.19 71 LEU A N 1
ATOM 550 C CA . LEU A 1 71 ? -12.250 -16.734 50.039 1.00 93.19 71 LEU A CA 1
ATOM 551 C C . LEU A 1 71 ? -11.044 -17.149 50.898 1.00 93.19 71 LEU A C 1
ATOM 553 O O . LEU A 1 71 ? -10.129 -17.784 50.380 1.00 93.19 71 LEU A O 1
ATOM 557 N N . GLY A 1 72 ? -11.032 -16.811 52.193 1.00 95.00 72 GLY A N 1
ATOM 558 C CA . GLY A 1 72 ? -9.956 -17.180 53.118 1.00 95.00 72 GLY A CA 1
ATOM 559 C C . GLY A 1 72 ? -8.614 -16.518 52.794 1.00 95.00 72 GLY A C 1
ATOM 560 O O . GLY A 1 72 ? -7.566 -17.131 52.984 1.00 95.00 72 GLY A O 1
ATOM 561 N N . VAL A 1 73 ? -8.639 -15.285 52.284 1.00 95.25 73 VAL A N 1
ATOM 562 C CA . VAL A 1 73 ? -7.444 -14.520 51.889 1.00 95.25 73 VAL A CA 1
ATOM 563 C C . VAL A 1 73 ? -7.326 -13.229 52.690 1.00 95.25 73 VAL A C 1
ATOM 565 O O . VAL A 1 73 ? -8.310 -12.713 53.218 1.00 95.25 73 VAL A O 1
ATOM 568 N N . ASP A 1 74 ? -6.118 -12.673 52.779 1.00 96.75 74 ASP A N 1
ATOM 569 C CA . ASP A 1 74 ? -5.915 -11.404 53.469 1.00 96.75 74 ASP A CA 1
ATOM 570 C C . ASP A 1 74 ? -6.576 -10.222 52.728 1.00 96.75 74 ASP A C 1
ATOM 572 O O . ASP A 1 74 ? -6.694 -10.190 51.497 1.00 96.75 74 ASP A O 1
ATOM 576 N N . LYS A 1 75 ? -7.032 -9.227 53.501 1.00 95.44 75 LYS A N 1
ATOM 577 C CA . LYS A 1 75 ? -7.719 -8.041 52.968 1.00 95.44 75 LYS A CA 1
ATOM 578 C C . LYS A 1 75 ? -6.859 -7.257 51.955 1.00 95.44 75 LYS A C 1
ATOM 580 O O . LYS A 1 75 ? -7.409 -6.880 50.923 1.00 95.44 75 LYS A O 1
ATOM 585 N N . PRO A 1 76 ? -5.550 -7.009 52.174 1.00 96.31 76 PRO A N 1
ATOM 586 C CA . PRO A 1 76 ? -4.706 -6.331 51.183 1.00 96.31 76 PRO A CA 1
ATOM 587 C C . PRO A 1 76 ? -4.640 -7.031 49.815 1.00 96.31 76 PRO A C 1
ATOM 589 O O . PRO A 1 76 ? -4.734 -6.373 48.774 1.00 96.31 76 PRO A O 1
ATOM 592 N N . LEU A 1 77 ? -4.509 -8.359 49.794 1.00 94.88 77 LEU A N 1
ATOM 593 C CA . LEU A 1 77 ? -4.522 -9.157 48.572 1.00 94.88 77 LEU A CA 1
ATOM 594 C C . LEU A 1 77 ? -5.883 -9.061 47.878 1.00 94.88 77 LEU A C 1
ATOM 596 O O . LEU A 1 77 ? -5.933 -8.859 46.661 1.00 94.88 77 LEU A O 1
ATOM 600 N N . MET A 1 78 ? -6.970 -9.130 48.653 1.00 95.75 78 MET A N 1
ATOM 601 C CA . MET A 1 78 ? -8.332 -8.960 48.149 1.00 95.75 78 MET A CA 1
ATOM 602 C C . MET A 1 78 ? -8.548 -7.579 47.524 1.00 95.75 78 MET A C 1
ATOM 604 O O . MET A 1 78 ? -9.072 -7.470 46.417 1.00 95.75 78 MET A O 1
ATOM 608 N N . GLU A 1 79 ? -8.080 -6.512 48.175 1.00 95.75 79 GLU A N 1
ATOM 609 C CA . GLU A 1 79 ? -8.150 -5.159 47.617 1.00 95.75 79 GLU A CA 1
ATOM 610 C C . GLU A 1 79 ? -7.416 -5.043 46.282 1.00 95.75 79 GLU A C 1
ATOM 612 O O . GLU A 1 79 ? -7.896 -4.365 45.370 1.00 95.75 79 GLU A O 1
ATOM 617 N N . ARG A 1 80 ? -6.259 -5.702 46.145 1.00 95.69 80 ARG A N 1
ATOM 618 C CA . ARG A 1 80 ? -5.505 -5.717 44.888 1.00 95.69 80 ARG A CA 1
ATOM 619 C C . ARG A 1 80 ? -6.278 -6.435 43.780 1.00 95.69 80 ARG A C 1
ATOM 621 O O . ARG A 1 80 ? -6.333 -5.915 42.667 1.00 95.69 80 ARG A O 1
ATOM 628 N N . ALA A 1 81 ? -6.892 -7.577 44.084 1.00 94.88 81 ALA A N 1
ATOM 629 C CA . ALA A 1 81 ? -7.677 -8.344 43.119 1.00 94.88 81 ALA A CA 1
ATOM 630 C C . ALA A 1 81 ? -8.965 -7.609 42.700 1.00 94.88 81 ALA A C 1
ATOM 632 O O . ALA A 1 81 ? -9.242 -7.471 41.511 1.00 94.88 81 ALA A O 1
ATOM 633 N N . VAL A 1 82 ? -9.695 -7.017 43.652 1.00 95.88 82 VAL A N 1
ATOM 634 C CA . VAL A 1 82 ? -10.869 -6.175 43.360 1.00 95.88 82 VAL A CA 1
ATOM 635 C C . VAL A 1 82 ? -10.481 -4.979 42.495 1.00 95.88 82 VAL A C 1
ATOM 637 O O . VAL A 1 82 ? -11.151 -4.686 41.508 1.00 95.88 82 VAL A O 1
ATOM 640 N N . ARG A 1 83 ? -9.374 -4.296 42.812 1.00 95.25 83 ARG A N 1
ATOM 641 C CA . ARG A 1 83 ? -8.880 -3.171 42.002 1.00 95.25 83 ARG A CA 1
ATOM 642 C C . ARG A 1 83 ? -8.543 -3.607 40.579 1.00 95.25 83 ARG A C 1
ATOM 644 O O . ARG A 1 83 ? -8.840 -2.870 39.639 1.00 95.25 83 ARG A O 1
ATOM 651 N N . HIS A 1 84 ? -7.953 -4.789 40.420 1.00 93.69 84 HIS A N 1
ATOM 652 C CA . HIS A 1 84 ? -7.695 -5.378 39.112 1.00 93.69 84 HIS A CA 1
ATOM 653 C C . HIS A 1 84 ? -8.996 -5.603 38.325 1.00 93.69 84 HIS A C 1
ATOM 655 O O . HIS A 1 84 ? -9.128 -5.058 37.232 1.00 93.69 84 HIS A O 1
ATOM 661 N N . LEU A 1 85 ? -9.998 -6.277 38.898 1.00 93.81 85 LEU A N 1
ATOM 662 C CA . LEU A 1 85 ? -11.292 -6.506 38.236 1.00 93.81 85 LEU A CA 1
ATOM 663 C C . LEU A 1 85 ? -12.080 -5.215 37.963 1.00 93.81 85 LEU A C 1
ATOM 665 O O . LEU A 1 85 ? -12.751 -5.113 36.936 1.00 93.81 85 LEU A O 1
ATOM 669 N N . CYS A 1 86 ? -11.964 -4.195 38.819 1.00 94.75 86 CYS A N 1
ATOM 670 C CA . CYS A 1 86 ? -12.487 -2.858 38.528 1.00 94.75 86 CYS A CA 1
ATOM 671 C C . CYS A 1 86 ? -11.776 -2.217 37.326 1.00 94.75 86 CYS A C 1
ATOM 673 O O . CYS A 1 86 ? -12.420 -1.581 36.497 1.00 94.75 86 CYS A O 1
ATOM 675 N N . THR A 1 87 ? -10.459 -2.411 37.201 1.00 92.12 87 THR A N 1
ATOM 676 C CA . THR A 1 87 ? -9.658 -1.891 36.078 1.00 92.12 87 THR A CA 1
ATOM 677 C C . THR A 1 87 ? -10.019 -2.590 34.767 1.00 92.12 87 THR A C 1
ATOM 679 O O . THR A 1 87 ? -10.101 -1.940 33.730 1.00 92.12 87 THR A O 1
ATOM 682 N N . LEU A 1 88 ? -10.298 -3.897 34.815 1.00 90.06 88 LEU A N 1
ATOM 683 C CA . LEU A 1 88 ? -10.810 -4.670 33.678 1.00 90.06 88 LEU A CA 1
ATOM 684 C C . LEU A 1 88 ? -12.283 -4.365 33.349 1.00 90.06 88 LEU A C 1
ATOM 686 O O . LEU A 1 88 ? -12.792 -4.813 32.324 1.00 90.06 88 LEU A O 1
ATOM 690 N N . GLY A 1 89 ? -12.982 -3.620 34.211 1.00 92.06 89 GLY A N 1
ATOM 691 C CA . GLY A 1 89 ? -14.388 -3.268 34.036 1.00 92.06 89 GLY A CA 1
ATOM 692 C C . GLY A 1 89 ? -15.371 -4.387 34.384 1.00 92.06 89 GLY A C 1
ATOM 693 O O . GLY A 1 89 ? -16.532 -4.289 34.000 1.00 92.06 89 GLY A O 1
ATOM 694 N N . HIS A 1 90 ? -14.949 -5.435 35.096 1.00 94.88 90 HIS A N 1
ATOM 695 C CA . HIS A 1 90 ? -15.826 -6.509 35.589 1.00 94.88 90 HIS A CA 1
ATOM 696 C C . HIS A 1 90 ? -16.624 -6.078 36.821 1.00 94.88 90 HIS A C 1
ATOM 698 O O . HIS A 1 90 ? -17.803 -6.414 36.959 1.00 94.88 90 HIS A O 1
ATOM 704 N N . LEU A 1 91 ? -15.993 -5.286 37.689 1.00 96.25 91 LEU A N 1
ATOM 705 C CA . LEU A 1 91 ? -16.594 -4.747 38.902 1.00 96.25 91 LEU A CA 1
ATOM 706 C C . LEU A 1 91 ? -16.682 -3.222 38.839 1.00 96.25 91 LEU A C 1
ATOM 708 O O . LEU A 1 91 ? -15.851 -2.543 38.243 1.00 96.25 91 LEU A O 1
ATOM 712 N N . THR A 1 92 ? -17.692 -2.681 39.504 1.00 96.31 92 THR A N 1
ATOM 713 C CA . THR A 1 92 ? -17.776 -1.264 39.872 1.00 96.31 92 THR A CA 1
ATOM 714 C C . THR A 1 92 ? -17.806 -1.151 41.382 1.00 96.31 92 THR A C 1
ATOM 716 O O . THR A 1 92 ? -18.450 -1.969 42.044 1.00 96.31 92 THR A O 1
ATOM 719 N N . ARG A 1 93 ? -17.130 -0.128 41.908 1.00 95.44 93 ARG A N 1
ATOM 720 C CA . ARG A 1 93 ? -17.107 0.196 43.333 1.00 95.44 93 ARG A CA 1
ATOM 721 C C . ARG A 1 93 ? -17.797 1.536 43.567 1.00 95.44 93 ARG A C 1
ATOM 723 O O . ARG A 1 93 ? -17.439 2.520 42.928 1.00 95.44 93 ARG A O 1
ATOM 730 N N . ASP A 1 94 ? -18.753 1.549 44.484 1.00 92.94 94 ASP A N 1
ATOM 731 C CA . ASP A 1 94 ? -19.439 2.742 44.981 1.00 92.94 94 ASP A CA 1
ATOM 732 C C . ASP A 1 94 ? -19.273 2.784 46.506 1.00 92.94 94 ASP A C 1
ATOM 734 O O . ASP A 1 94 ? -19.892 2.010 47.240 1.00 92.94 94 ASP A O 1
ATOM 738 N N . GLY A 1 95 ? -18.326 3.597 46.982 1.00 90.81 95 GLY A N 1
ATOM 739 C CA . GLY A 1 95 ? -17.852 3.531 48.366 1.00 90.81 95 GLY A CA 1
ATOM 740 C C . GLY A 1 95 ? -17.263 2.154 48.701 1.00 90.81 95 GLY A C 1
ATOM 741 O O . GLY A 1 95 ? -16.286 1.719 48.092 1.00 90.81 95 GLY A O 1
ATOM 742 N N . GLU A 1 96 ? -17.857 1.453 49.666 1.00 91.12 96 GLU A N 1
ATOM 743 C CA . GLU A 1 96 ? -17.476 0.075 50.018 1.00 91.12 96 GLU A CA 1
ATOM 744 C C . GLU A 1 96 ? -18.232 -0.994 49.217 1.00 91.12 96 GLU A C 1
ATOM 746 O O . GLU A 1 96 ? -17.818 -2.152 49.202 1.00 91.12 96 GLU A O 1
ATOM 751 N N . ALA A 1 97 ? -19.306 -0.616 48.518 1.00 94.94 97 ALA A N 1
ATOM 752 C CA . ALA A 1 97 ? -20.145 -1.559 47.797 1.00 94.94 97 ALA A CA 1
ATOM 753 C C . ALA A 1 97 ? -19.538 -1.938 46.437 1.00 94.94 97 ALA A C 1
ATOM 755 O O . ALA A 1 97 ? -19.163 -1.081 45.636 1.00 94.94 97 ALA A O 1
ATOM 756 N N . LEU A 1 98 ? -19.509 -3.235 46.150 1.00 97.06 98 LEU A N 1
ATOM 757 C CA . LEU A 1 98 ? -19.064 -3.849 44.907 1.00 97.06 98 LEU A CA 1
ATOM 758 C C . LEU A 1 98 ? -20.258 -4.421 44.149 1.00 97.06 98 LEU A C 1
ATOM 760 O O . LEU A 1 98 ? -21.140 -5.059 44.727 1.00 97.06 98 LEU A O 1
ATOM 764 N N . LYS A 1 99 ? -20.278 -4.205 42.833 1.00 96.81 99 LYS A N 1
ATOM 765 C CA . LYS A 1 99 ? -21.295 -4.752 41.925 1.00 96.81 99 LYS A CA 1
ATOM 766 C C . LYS A 1 99 ? -20.648 -5.220 40.630 1.00 96.81 99 LYS A C 1
ATOM 768 O O . LYS A 1 99 ? -19.779 -4.525 40.104 1.00 96.81 99 LYS A O 1
ATOM 773 N N . LEU A 1 100 ? -21.123 -6.341 40.084 1.00 96.44 100 LEU A N 1
ATOM 774 C CA . LEU A 1 100 ? -20.782 -6.752 38.721 1.00 96.44 100 LEU A CA 1
ATOM 775 C C . LEU A 1 100 ? -21.358 -5.770 37.700 1.00 96.44 100 LEU A C 1
ATOM 777 O O . LEU A 1 100 ? -22.538 -5.404 37.763 1.00 96.44 100 LEU A O 1
ATOM 781 N N . THR A 1 101 ? -20.534 -5.409 36.725 1.00 95.62 101 THR A N 1
ATOM 782 C CA . THR A 1 101 ? -20.963 -4.688 35.525 1.00 95.62 101 THR A CA 1
ATOM 783 C C . THR A 1 101 ? -21.678 -5.630 34.552 1.00 95.62 101 THR A C 1
ATOM 785 O O . THR A 1 101 ? -21.768 -6.839 34.773 1.00 95.62 101 THR A O 1
ATOM 788 N N . ALA A 1 102 ? -22.170 -5.095 33.430 1.00 93.81 102 ALA A N 1
ATOM 789 C CA . ALA A 1 102 ? -22.669 -5.929 32.336 1.00 93.81 102 ALA A CA 1
ATOM 790 C C . ALA A 1 102 ? -21.589 -6.895 31.803 1.00 93.81 102 ALA A C 1
ATOM 792 O O . ALA A 1 102 ? -21.893 -8.061 31.573 1.00 93.81 102 ALA A O 1
ATOM 793 N N . LEU A 1 103 ? -20.334 -6.436 31.692 1.00 92.19 103 LEU A N 1
ATOM 794 C CA . LEU A 1 103 ? -19.196 -7.247 31.240 1.00 92.19 103 LEU A CA 1
ATOM 795 C C . LEU A 1 103 ? -18.839 -8.348 32.248 1.00 92.19 103 LEU A C 1
ATOM 797 O O . LEU A 1 103 ? -18.621 -9.495 31.860 1.00 92.19 103 LEU A O 1
ATOM 801 N N . GLY A 1 104 ? -18.831 -8.018 33.545 1.00 94.25 104 GLY A N 1
ATOM 802 C CA . GLY A 1 104 ? -18.599 -8.999 34.607 1.00 94.25 104 GLY A CA 1
ATOM 803 C C . GLY A 1 104 ? -19.683 -10.080 34.636 1.00 94.25 104 GLY A C 1
ATOM 804 O O . GLY A 1 104 ? -19.375 -11.261 34.752 1.00 94.25 104 GLY A O 1
ATOM 805 N N . ARG A 1 105 ? -20.956 -9.705 34.439 1.00 95.06 105 ARG A N 1
ATOM 806 C CA . ARG A 1 105 ? -22.065 -10.674 34.333 1.00 95.06 105 ARG A CA 1
ATOM 807 C C . ARG A 1 105 ? -21.970 -11.549 33.091 1.00 95.06 105 ARG A C 1
ATOM 809 O O . ARG A 1 105 ? -22.212 -12.745 33.179 1.00 95.06 105 ARG A O 1
ATOM 816 N N . GLU A 1 106 ? -21.639 -10.972 31.940 1.00 93.25 106 GLU A N 1
ATOM 817 C CA . GLU A 1 106 ? -21.423 -11.734 30.706 1.00 93.25 106 GLU A CA 1
ATOM 818 C C . GLU A 1 106 ? -20.297 -12.762 30.887 1.00 93.25 106 GLU A C 1
ATOM 820 O O . GLU A 1 106 ? -20.434 -13.924 30.497 1.00 93.25 106 GLU A O 1
ATOM 825 N N . SER A 1 107 ? -19.218 -12.356 31.558 1.00 93.94 107 SER A N 1
ATOM 826 C CA . SER A 1 107 ? -18.075 -13.222 31.847 1.00 93.94 107 SER A CA 1
ATOM 827 C C . SER A 1 107 ? -18.420 -14.351 32.813 1.00 93.94 107 SER A C 1
ATOM 829 O O . SER A 1 107 ? -18.133 -15.514 32.531 1.00 93.94 107 SER A O 1
ATOM 831 N N . LEU A 1 108 ? -19.148 -14.031 33.887 1.00 94.19 108 LEU A N 1
ATOM 832 C CA . LEU A 1 108 ? -19.687 -15.007 34.831 1.00 94.19 108 LEU A CA 1
ATOM 833 C C . LEU A 1 108 ? -20.595 -16.036 34.135 1.00 94.19 108 LEU A C 1
ATOM 835 O O . LEU A 1 108 ? -20.417 -17.237 34.311 1.00 94.19 108 LEU A O 1
ATOM 839 N N . ASN A 1 109 ? -21.538 -15.573 33.311 1.00 93.94 109 ASN A N 1
ATOM 840 C CA . ASN A 1 109 ? -22.525 -16.434 32.652 1.00 93.94 109 ASN A CA 1
ATOM 841 C C . ASN A 1 109 ? -21.910 -17.374 31.610 1.00 93.94 109 ASN A C 1
ATOM 843 O O . ASN A 1 109 ? -22.448 -18.448 31.353 1.00 93.94 109 ASN A O 1
ATOM 847 N N . THR A 1 110 ? -20.817 -16.951 30.974 1.00 92.56 110 THR A N 1
ATOM 848 C CA . THR A 1 110 ? -20.136 -17.733 29.932 1.00 92.56 110 THR A CA 1
ATOM 849 C C . THR A 1 110 ? -18.948 -18.532 30.462 1.00 92.56 110 THR A C 1
ATOM 851 O O . THR A 1 110 ? -18.343 -19.274 29.694 1.00 92.56 110 THR A O 1
ATOM 854 N N . ASP A 1 111 ? -18.621 -18.390 31.751 1.00 91.50 111 ASP A N 1
ATOM 855 C CA . ASP A 1 111 ? -17.438 -18.972 32.397 1.00 91.50 111 ASP A CA 1
ATOM 856 C C . ASP A 1 111 ? -16.120 -18.620 31.676 1.00 91.50 111 ASP A C 1
ATOM 858 O O . ASP A 1 111 ? -15.154 -19.383 31.671 1.00 91.50 111 ASP A O 1
ATOM 862 N N . ARG A 1 112 ? -16.071 -17.443 31.039 1.00 92.50 112 ARG A N 1
ATOM 863 C CA . ARG A 1 112 ? -14.894 -16.921 30.332 1.00 92.50 112 ARG A CA 1
ATOM 864 C C . ARG A 1 112 ? -14.713 -15.447 30.640 1.00 92.50 112 ARG A C 1
ATOM 866 O O . ARG A 1 112 ? -15.680 -14.703 30.677 1.00 92.50 112 ARG A O 1
ATOM 873 N N . ARG A 1 113 ? -13.470 -14.999 30.800 1.00 91.12 113 ARG A N 1
ATOM 874 C CA . ARG A 1 113 ? -13.160 -13.594 31.080 1.00 91.12 113 ARG A CA 1
ATOM 875 C C . ARG A 1 113 ? -13.251 -12.783 29.788 1.00 91.12 113 ARG A C 1
ATOM 877 O O . ARG A 1 113 ? -12.419 -12.966 28.895 1.00 91.12 113 ARG A O 1
ATOM 884 N N . HIS A 1 114 ? -14.242 -11.896 29.688 1.00 90.12 114 HIS A N 1
ATOM 885 C CA . HIS A 1 114 ? -14.376 -10.956 28.572 1.00 90.12 114 HIS A CA 1
ATOM 886 C C . HIS A 1 114 ? -13.701 -9.634 28.898 1.00 90.12 114 HIS A C 1
ATOM 888 O O . HIS A 1 114 ? -14.039 -8.967 29.865 1.00 90.12 114 HIS A O 1
ATOM 894 N N . LEU A 1 115 ? -12.781 -9.214 28.042 1.00 87.81 115 LEU A N 1
ATOM 895 C CA . LEU A 1 115 ? -12.081 -7.945 28.155 1.00 87.81 115 LEU A CA 1
ATOM 896 C C . LEU A 1 115 ? -12.549 -6.972 27.080 1.00 87.81 115 LEU A C 1
ATOM 898 O O . LEU A 1 115 ? -12.811 -7.355 25.938 1.00 87.81 115 LEU A O 1
ATOM 902 N N . ARG A 1 116 ? -12.584 -5.689 27.440 1.00 85.56 116 ARG A N 1
ATOM 903 C CA . ARG A 1 116 ? -12.826 -4.578 26.518 1.00 85.56 116 ARG A CA 1
ATOM 904 C C . ARG A 1 116 ? -11.652 -3.619 26.580 1.00 85.56 116 ARG A C 1
ATOM 906 O O . ARG A 1 116 ? -11.578 -2.776 27.467 1.00 85.56 116 ARG A O 1
ATOM 913 N N . ASN A 1 117 ? -10.748 -3.742 25.617 1.00 82.31 117 ASN A N 1
ATOM 914 C CA . ASN A 1 117 ? -9.574 -2.881 25.541 1.00 82.31 117 ASN A CA 1
ATOM 915 C C . ASN A 1 117 ? -9.816 -1.772 24.521 1.00 82.31 117 ASN A C 1
ATOM 917 O O . ASN A 1 117 ? -10.209 -2.044 23.385 1.00 82.31 117 ASN A O 1
ATOM 921 N N . ALA A 1 118 ? -9.583 -0.524 24.929 1.00 83.88 118 ALA A N 1
ATOM 922 C CA . ALA A 1 118 ? -9.527 0.592 23.999 1.00 83.88 118 ALA A CA 1
ATOM 923 C C . ALA A 1 118 ? -8.207 0.509 23.224 1.00 83.88 118 ALA A C 1
ATOM 925 O O . ALA A 1 118 ? -7.130 0.708 23.783 1.00 83.88 118 ALA A O 1
ATOM 926 N N . GLU A 1 119 ? -8.293 0.203 21.937 1.00 90.00 119 GLU A N 1
ATOM 927 C CA . GLU A 1 119 ? -7.160 0.210 21.025 1.00 90.00 119 GLU A CA 1
ATOM 928 C C . GLU A 1 119 ? -7.158 1.514 20.229 1.00 90.00 119 GLU A C 1
ATOM 930 O O . GLU A 1 119 ? -8.206 2.075 19.903 1.00 90.00 119 GLU A O 1
ATOM 935 N N . ARG A 1 120 ? -5.958 2.004 19.918 1.00 93.25 120 ARG A N 1
ATOM 936 C CA . ARG A 1 120 ? -5.745 3.083 18.957 1.00 93.25 120 ARG A CA 1
ATOM 937 C C . ARG A 1 120 ? -4.884 2.555 17.834 1.00 93.25 120 ARG A C 1
ATOM 939 O O . ARG A 1 120 ? -3.865 1.918 18.086 1.00 93.25 120 ARG A O 1
ATOM 946 N N . THR A 1 121 ? -5.286 2.826 16.605 1.00 93.38 121 THR A N 1
ATOM 947 C CA . THR A 1 121 ? -4.494 2.451 15.440 1.00 93.38 121 THR A CA 1
ATOM 948 C C . THR A 1 121 ? -4.691 3.444 14.312 1.00 93.38 121 THR A C 1
ATOM 950 O O . THR A 1 121 ? -5.657 4.207 14.284 1.00 93.38 121 THR A O 1
ATOM 953 N N . ARG A 1 122 ? -3.765 3.419 13.362 1.00 94.88 122 ARG A N 1
ATOM 954 C CA . ARG A 1 122 ? -3.908 4.126 12.096 1.00 94.88 122 ARG A CA 1
ATOM 955 C C . ARG A 1 122 ? -4.462 3.159 11.064 1.00 94.88 122 ARG A C 1
ATOM 957 O O . ARG A 1 122 ? -3.980 2.034 10.977 1.00 94.88 122 ARG A O 1
ATOM 964 N N . VAL A 1 123 ? -5.430 3.609 10.276 1.00 95.25 123 VAL A N 1
ATOM 965 C CA . VAL A 1 123 ? -5.933 2.913 9.090 1.00 95.25 123 VAL A CA 1
ATOM 966 C C . VAL A 1 123 ? -5.745 3.779 7.854 1.00 95.25 123 VAL A C 1
ATOM 968 O O . VAL A 1 123 ? -5.834 5.003 7.929 1.00 95.25 123 VAL A O 1
ATOM 971 N N . PHE A 1 124 ? -5.467 3.139 6.723 1.00 96.12 124 PHE A N 1
ATOM 972 C CA . PHE A 1 124 ? -5.395 3.797 5.424 1.00 96.12 124 PHE A CA 1
ATOM 973 C C . PHE A 1 124 ? -6.626 3.432 4.609 1.00 96.12 124 PHE A C 1
ATOM 975 O O . PHE A 1 124 ? -6.929 2.248 4.459 1.00 96.12 124 PHE A O 1
ATOM 982 N N . LEU A 1 125 ? -7.319 4.438 4.089 1.00 95.75 125 LEU A N 1
ATOM 983 C CA . LEU A 1 125 ? -8.475 4.277 3.211 1.00 95.75 125 LEU A CA 1
ATOM 984 C C . LEU A 1 125 ? -8.170 4.956 1.880 1.00 95.75 125 LEU A C 1
ATOM 986 O O . LEU A 1 125 ? -7.592 6.042 1.886 1.00 95.75 125 LEU A O 1
ATOM 990 N N . ASP A 1 126 ? -8.532 4.355 0.751 1.00 94.62 126 ASP A N 1
ATOM 991 C CA . ASP A 1 126 ? -8.370 5.040 -0.533 1.00 94.62 126 ASP A CA 1
ATOM 992 C C . ASP A 1 126 ? -9.209 6.333 -0.547 1.00 94.62 126 ASP A C 1
ATOM 994 O O . ASP A 1 126 ? -10.315 6.370 0.003 1.00 94.62 126 ASP A O 1
ATOM 998 N N . ALA A 1 127 ? -8.681 7.412 -1.129 1.00 95.12 127 ALA A N 1
ATOM 999 C CA . ALA A 1 127 ? -9.349 8.709 -1.056 1.00 95.12 127 ALA A CA 1
ATOM 1000 C C . ALA A 1 127 ? -10.523 8.881 -2.033 1.00 95.12 127 ALA A C 1
ATOM 1002 O O . ALA A 1 127 ? -11.089 9.969 -2.086 1.00 95.12 127 ALA A O 1
ATOM 1003 N N . PHE A 1 128 ? -10.891 7.848 -2.791 1.00 92.44 128 PHE A N 1
ATOM 1004 C CA . PHE A 1 128 ? -11.979 7.895 -3.769 1.00 92.44 128 PHE A CA 1
ATOM 1005 C C . PHE A 1 128 ? -13.240 7.223 -3.225 1.00 92.44 128 PHE A C 1
ATOM 1007 O O . PHE A 1 128 ? -14.335 7.760 -3.314 1.00 92.44 128 PHE A O 1
ATOM 1014 N N . ARG A 1 129 ? -13.092 6.035 -2.637 1.00 90.12 129 ARG A N 1
ATOM 1015 C CA . ARG A 1 129 ? -14.200 5.184 -2.185 1.00 90.12 129 ARG A CA 1
ATOM 1016 C C . ARG A 1 129 ? -14.168 4.896 -0.689 1.00 90.12 129 ARG A C 1
ATOM 1018 O O . ARG A 1 129 ? -15.111 4.306 -0.169 1.00 90.12 129 ARG A O 1
ATOM 1025 N N . GLY A 1 130 ? -13.101 5.283 0.011 1.00 91.50 130 GLY A N 1
ATOM 1026 C CA . GLY A 1 130 ? -12.934 4.984 1.433 1.00 91.50 130 GLY A CA 1
ATOM 1027 C C . GLY A 1 130 ? -12.686 3.499 1.717 1.00 91.50 130 GLY A C 1
ATOM 1028 O O . GLY A 1 130 ? -12.871 3.049 2.847 1.00 91.50 130 GLY A O 1
ATOM 1029 N N . THR A 1 131 ? -12.271 2.723 0.714 1.00 91.31 131 THR A N 1
ATOM 1030 C CA . THR A 1 131 ? -11.966 1.298 0.856 1.00 91.31 131 THR A CA 1
ATOM 1031 C C . THR A 1 131 ? -10.714 1.140 1.711 1.00 91.31 131 THR A C 1
ATOM 1033 O O . THR A 1 131 ? -9.681 1.745 1.401 1.00 91.31 131 THR A O 1
ATOM 1036 N N . PRO A 1 132 ? -10.748 0.313 2.768 1.00 93.12 132 PRO A N 1
ATOM 1037 C CA . PRO A 1 132 ? -9.578 0.101 3.595 1.00 93.12 132 PRO A CA 1
ATOM 1038 C C . PRO A 1 132 ? -8.488 -0.643 2.833 1.00 93.12 132 PRO A C 1
ATOM 1040 O O . PRO A 1 132 ? -8.726 -1.665 2.182 1.00 93.12 132 PRO A O 1
ATOM 1043 N N . LEU A 1 133 ? -7.266 -0.147 2.987 1.00 94.38 133 LEU A N 1
ATOM 1044 C CA . LEU A 1 133 ? -6.062 -0.836 2.569 1.00 94.38 133 LEU A CA 1
ATOM 1045 C C . LEU A 1 133 ? -5.964 -2.188 3.311 1.00 94.38 133 LEU A C 1
ATOM 1047 O O . LEU A 1 133 ? -6.228 -2.236 4.521 1.00 94.38 133 LEU A O 1
ATOM 1051 N N . PRO A 1 134 ? -5.574 -3.291 2.648 1.00 93.12 134 PRO A N 1
ATOM 1052 C CA . PRO A 1 134 ? -5.409 -4.579 3.310 1.00 93.12 134 PRO A CA 1
ATOM 1053 C C . PRO A 1 134 ? -4.300 -4.542 4.363 1.00 93.12 134 PRO A C 1
ATOM 1055 O O . PRO A 1 134 ? -3.289 -3.862 4.208 1.00 93.12 134 PRO A O 1
ATOM 1058 N N . ARG A 1 135 ? -4.453 -5.332 5.434 1.00 88.94 135 ARG A N 1
ATOM 1059 C CA . ARG A 1 135 ? -3.505 -5.344 6.566 1.00 88.94 135 ARG A CA 1
ATOM 1060 C C . ARG A 1 135 ? -2.059 -5.651 6.162 1.00 88.94 135 ARG A C 1
ATOM 1062 O O . ARG A 1 135 ? -1.150 -5.089 6.758 1.00 88.94 135 ARG A O 1
ATOM 1069 N N . GLY A 1 136 ? -1.851 -6.497 5.150 1.00 90.25 136 GLY A N 1
ATOM 1070 C CA . GLY A 1 136 ? -0.511 -6.855 4.668 1.00 90.25 136 GLY A CA 1
ATOM 1071 C C . GLY A 1 136 ? 0.297 -5.662 4.148 1.00 90.25 136 GLY A C 1
ATOM 1072 O O . GLY A 1 136 ? 1.518 -5.659 4.240 1.00 90.25 136 GLY A O 1
ATOM 1073 N N . HIS A 1 137 ? -0.368 -4.614 3.663 1.00 92.69 137 HIS A N 1
ATOM 1074 C CA . HIS A 1 137 ? 0.296 -3.449 3.081 1.00 92.69 137 HIS A CA 1
ATOM 1075 C C . HIS A 1 137 ? 0.867 -2.472 4.121 1.00 92.69 137 HIS A C 1
ATOM 1077 O O . HIS A 1 137 ? 1.734 -1.666 3.786 1.00 92.69 137 HIS A O 1
ATOM 1083 N N . TYR A 1 138 ? 0.419 -2.530 5.380 1.00 89.19 138 TYR A N 1
ATOM 1084 C CA . TYR A 1 138 ? 0.739 -1.521 6.404 1.00 89.19 138 TYR A CA 1
ATOM 1085 C C . TYR A 1 138 ? 2.224 -1.460 6.768 1.00 89.19 138 TYR A C 1
ATOM 1087 O O . TYR A 1 138 ? 2.712 -0.411 7.181 1.00 89.19 138 TYR A O 1
ATOM 1095 N N . THR A 1 139 ? 2.941 -2.575 6.641 1.00 87.62 139 THR A N 1
ATOM 1096 C CA . THR A 1 139 ? 4.350 -2.683 7.040 1.00 87.62 139 THR A CA 1
ATOM 1097 C C . THR A 1 139 ? 5.323 -2.357 5.914 1.00 87.62 139 THR A C 1
ATOM 1099 O O . THR A 1 139 ? 6.459 -1.976 6.181 1.00 87.62 139 THR A O 1
ATOM 1102 N N . GLU A 1 140 ? 4.903 -2.516 4.659 1.00 88.75 140 GLU A N 1
ATOM 1103 C CA . GLU A 1 140 ? 5.805 -2.440 3.505 1.00 88.75 140 GLU A CA 1
ATOM 1104 C C . GLU A 1 140 ? 5.633 -1.161 2.688 1.00 88.75 140 GLU A C 1
ATOM 1106 O O . GLU A 1 140 ? 6.592 -0.680 2.073 1.00 88.75 140 GLU A O 1
ATOM 1111 N N . LEU A 1 141 ? 4.425 -0.596 2.669 1.00 93.00 141 LEU A N 1
ATOM 1112 C CA . LEU A 1 141 ? 4.161 0.609 1.902 1.00 93.00 141 LEU A CA 1
ATOM 1113 C C . LEU A 1 141 ? 4.773 1.842 2.554 1.00 93.00 141 LEU A C 1
ATOM 1115 O O . LEU A 1 141 ? 4.786 2.016 3.772 1.00 93.00 141 LEU A O 1
ATOM 1119 N N . ARG A 1 142 ? 5.247 2.747 1.699 1.00 92.06 142 ARG A N 1
ATOM 1120 C CA . ARG A 1 142 ? 5.757 4.047 2.112 1.00 92.06 142 ARG A CA 1
ATOM 1121 C C . ARG A 1 142 ? 4.871 5.141 1.550 1.00 92.06 142 ARG A C 1
ATOM 1123 O O . ARG A 1 142 ? 4.895 5.397 0.350 1.00 92.06 142 ARG A O 1
ATOM 1130 N N . PHE A 1 143 ? 4.167 5.809 2.446 1.00 96.00 143 PHE A N 1
ATOM 1131 C CA . PHE A 1 143 ? 3.359 6.974 2.135 1.00 96.00 143 PHE A CA 1
ATOM 1132 C C . PHE A 1 143 ? 4.180 8.266 2.225 1.00 96.00 143 PHE A C 1
ATOM 1134 O O . PHE A 1 143 ? 5.157 8.358 2.977 1.00 96.00 143 PHE A O 1
ATOM 1141 N N . LEU A 1 144 ? 3.790 9.261 1.433 1.00 96.75 144 LEU A N 1
ATOM 1142 C CA . LEU A 1 144 ? 4.352 10.607 1.429 1.00 96.75 144 LEU A CA 1
ATOM 1143 C C . LEU A 1 144 ? 3.349 11.591 2.033 1.00 96.75 144 LEU A C 1
ATOM 1145 O O . LEU A 1 144 ? 2.146 11.482 1.809 1.00 96.75 144 LEU A O 1
ATOM 1149 N N . GLY A 1 145 ? 3.849 12.593 2.755 1.00 96.38 145 GLY A N 1
ATOM 1150 C CA . GLY A 1 145 ? 3.015 13.675 3.287 1.00 96.38 145 GLY A CA 1
ATOM 1151 C C . GLY A 1 145 ? 2.626 14.739 2.252 1.00 96.38 145 GLY A C 1
ATOM 1152 O O . GLY A 1 145 ? 1.799 15.590 2.556 1.00 96.38 145 GLY A O 1
ATOM 1153 N N . SER A 1 146 ? 3.213 14.715 1.049 1.00 95.31 146 SER A N 1
ATOM 1154 C CA . SER A 1 146 ? 2.979 15.702 -0.012 1.00 95.31 146 SER A CA 1
ATOM 1155 C C . SER A 1 146 ? 2.738 15.041 -1.378 1.00 95.31 146 SER A C 1
ATOM 1157 O O . SER A 1 146 ? 3.316 13.985 -1.651 1.00 95.31 146 SER A O 1
ATOM 1159 N N . PRO A 1 147 ? 1.947 15.672 -2.270 1.00 96.06 147 PRO A N 1
ATOM 1160 C CA . PRO A 1 147 ? 1.647 15.186 -3.624 1.00 96.06 147 PRO A CA 1
ATOM 1161 C C . PRO A 1 147 ? 2.794 15.427 -4.619 1.00 96.06 147 PRO A C 1
ATOM 1163 O O . PRO A 1 147 ? 2.569 15.800 -5.769 1.00 96.06 147 PRO A O 1
ATOM 1166 N N . SER A 1 148 ? 4.043 15.284 -4.185 1.00 95.06 148 SER A N 1
ATOM 1167 C CA . SER A 1 148 ? 5.208 15.585 -5.014 1.00 95.06 148 SER A CA 1
ATOM 1168 C C . SER A 1 148 ? 6.333 14.590 -4.771 1.00 95.06 148 SER A C 1
ATOM 1170 O O . SER A 1 148 ? 6.765 14.363 -3.641 1.00 95.06 148 SER A O 1
ATOM 1172 N N . LEU A 1 149 ? 6.817 13.994 -5.859 1.00 94.81 149 LEU A N 1
ATOM 1173 C CA . LEU A 1 149 ? 7.970 13.107 -5.849 1.00 94.81 149 LEU A CA 1
ATOM 1174 C C . LEU A 1 149 ? 8.633 13.112 -7.228 1.00 94.81 149 LEU A C 1
ATOM 1176 O O . LEU A 1 149 ? 8.002 12.787 -8.232 1.00 94.81 149 LEU A O 1
ATOM 1180 N N . SER A 1 150 ? 9.923 13.435 -7.250 1.00 92.38 150 SER A N 1
ATOM 1181 C CA . SER A 1 150 ? 10.781 13.347 -8.432 1.00 92.38 150 SER A CA 1
ATOM 1182 C C . SER A 1 150 ? 12.024 12.540 -8.082 1.00 92.38 150 SER A C 1
ATOM 1184 O O . SER A 1 150 ? 12.583 12.704 -6.995 1.00 92.38 150 SER A O 1
ATOM 1186 N N . LEU A 1 151 ? 12.451 11.668 -8.988 1.00 88.94 151 LEU A N 1
ATOM 1187 C CA . LEU A 1 151 ? 13.639 10.836 -8.825 1.00 88.94 151 LEU A CA 1
ATOM 1188 C C . LEU A 1 151 ? 14.820 11.389 -9.630 1.00 88.94 151 LEU A C 1
ATOM 1190 O O . LEU A 1 151 ? 14.655 12.198 -10.542 1.00 88.94 151 LEU A O 1
ATOM 1194 N N . ALA A 1 152 ? 16.027 10.935 -9.286 1.00 84.00 152 ALA A N 1
ATOM 1195 C CA . ALA A 1 152 ? 17.265 11.361 -9.941 1.00 84.00 152 ALA A CA 1
ATOM 1196 C C . ALA A 1 152 ? 17.345 10.950 -11.424 1.00 84.00 152 ALA A C 1
ATOM 1198 O O . ALA A 1 152 ? 18.042 11.597 -12.197 1.00 84.00 152 ALA A O 1
ATOM 1199 N N . ASP A 1 153 ? 16.610 9.910 -11.827 1.00 76.62 153 ASP A N 1
ATOM 1200 C CA . ASP A 1 153 ? 16.491 9.464 -13.223 1.00 76.62 153 ASP A CA 1
ATOM 1201 C C . ASP A 1 153 ? 15.520 10.324 -14.060 1.00 76.62 153 ASP A C 1
ATOM 1203 O O . ASP A 1 153 ? 15.286 10.043 -15.235 1.00 76.62 153 ASP A O 1
ATOM 1207 N N . GLY A 1 154 ? 14.958 11.382 -13.465 1.00 80.75 154 GLY A N 1
ATOM 1208 C CA . GLY A 1 154 ? 13.999 12.276 -14.106 1.00 80.75 154 GLY A CA 1
ATOM 1209 C C . GLY A 1 154 ? 12.548 11.806 -14.017 1.00 80.75 154 GLY A C 1
ATOM 1210 O O . GLY A 1 154 ? 11.659 12.547 -14.438 1.00 80.75 154 GLY A O 1
ATOM 1211 N N . THR A 1 155 ? 12.273 10.632 -13.437 1.00 84.81 155 THR A N 1
ATOM 1212 C CA . THR A 1 155 ? 10.903 10.154 -13.214 1.00 84.81 155 THR A CA 1
ATOM 1213 C C . THR A 1 155 ? 10.166 11.102 -12.274 1.00 84.81 155 THR A C 1
ATOM 1215 O O . THR A 1 155 ? 10.594 11.332 -11.141 1.00 84.81 155 THR A O 1
ATOM 1218 N N . ARG A 1 156 ? 9.032 11.638 -12.732 1.00 90.50 156 ARG A N 1
ATOM 1219 C CA . ARG A 1 156 ? 8.146 12.501 -11.943 1.00 90.50 156 ARG A CA 1
ATOM 1220 C C . ARG A 1 156 ? 6.861 11.753 -11.648 1.00 90.50 156 ARG A C 1
ATOM 1222 O O . ARG A 1 156 ? 6.170 11.343 -12.576 1.00 90.50 156 ARG A O 1
ATOM 1229 N N . PHE A 1 157 ? 6.537 11.596 -10.371 1.00 93.81 157 PHE A N 1
ATOM 1230 C CA . PHE A 1 157 ? 5.274 10.995 -9.980 1.00 93.81 157 PHE A CA 1
ATOM 1231 C C . PHE A 1 157 ? 4.161 12.035 -10.034 1.00 93.81 157 PHE A C 1
ATOM 1233 O O . PHE A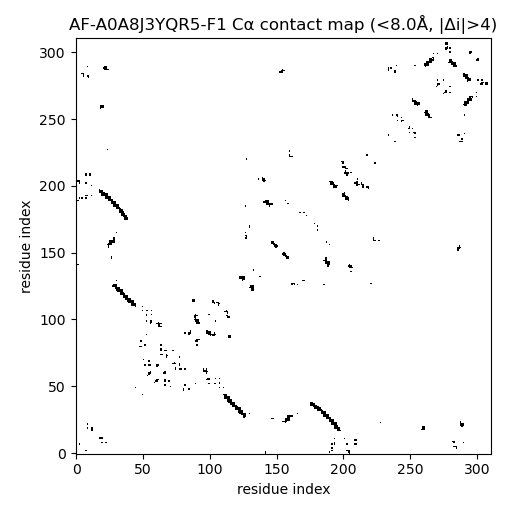 1 157 ? 4.293 13.129 -9.478 1.00 93.81 157 PHE A O 1
ATOM 1240 N N . ARG A 1 158 ? 3.055 11.683 -10.688 1.00 93.69 158 ARG A N 1
ATOM 1241 C CA . ARG A 1 158 ? 1.918 12.584 -10.891 1.00 93.69 158 ARG A CA 1
ATOM 1242 C C . ARG A 1 158 ? 0.823 12.292 -9.863 1.00 93.69 158 ARG A C 1
ATOM 1244 O O . ARG A 1 158 ? 0.413 11.137 -9.748 1.00 93.69 158 ARG A O 1
ATOM 1251 N N . PRO A 1 159 ? 0.354 13.290 -9.100 1.00 95.31 159 PRO A N 1
ATOM 1252 C CA . PRO A 1 159 ? -0.746 13.086 -8.173 1.00 95.31 159 PRO A CA 1
ATOM 1253 C C . PRO A 1 159 ? -2.051 12.839 -8.916 1.00 95.31 159 PRO A C 1
ATOM 1255 O O . PRO A 1 159 ? -2.412 13.592 -9.818 1.00 95.31 159 PRO A O 1
ATOM 1258 N N . VAL A 1 160 ? -2.761 11.791 -8.506 1.00 94.81 160 VAL A N 1
ATOM 1259 C CA . VAL A 1 160 ? -4.151 11.573 -8.904 1.00 94.81 160 VAL A CA 1
ATOM 1260 C C . VAL A 1 160 ? -5.023 12.345 -7.927 1.00 94.81 160 VAL A C 1
ATOM 1262 O O . VAL A 1 160 ? -4.938 12.134 -6.720 1.00 94.81 160 VAL A O 1
ATOM 1265 N N . VAL A 1 161 ? -5.816 13.286 -8.421 1.00 89.62 161 VAL A N 1
ATOM 1266 C CA . VAL A 1 161 ? -6.636 14.142 -7.559 1.00 89.62 161 VAL A CA 1
ATOM 1267 C C . VAL A 1 161 ? -7.958 13.436 -7.268 1.00 89.62 161 VAL A C 1
ATOM 1269 O O . VAL A 1 161 ? -8.623 12.977 -8.189 1.00 89.62 161 VAL A O 1
ATOM 1272 N N . SER A 1 162 ? -8.329 13.367 -5.989 1.00 87.69 162 SER A N 1
ATOM 1273 C CA . SER A 1 162 ? -9.695 13.052 -5.565 1.00 87.69 162 SER A CA 1
ATOM 1274 C C . SER A 1 162 ? -10.380 14.344 -5.131 1.00 87.69 162 SER A C 1
ATOM 1276 O O . SER A 1 162 ? -9.773 15.153 -4.425 1.00 87.69 162 SER A O 1
ATOM 1278 N N . PHE A 1 163 ? -11.629 14.532 -5.555 1.00 86.31 163 PHE A N 1
ATOM 1279 C CA . PHE A 1 163 ? -12.484 15.638 -5.110 1.00 86.31 163 PHE A CA 1
ATOM 1280 C C . PHE A 1 163 ? -13.383 15.247 -3.931 1.00 86.31 163 PHE A C 1
ATOM 1282 O O . PHE A 1 163 ? -14.114 16.089 -3.414 1.00 86.31 163 PHE A O 1
ATOM 1289 N N . GLU A 1 164 ? -13.331 13.986 -3.501 1.00 86.56 164 GLU A N 1
ATOM 1290 C CA . GLU A 1 164 ? -14.122 13.502 -2.377 1.00 86.56 164 GLU A CA 1
ATOM 1291 C C . GLU A 1 164 ? -13.544 14.006 -1.055 1.00 86.56 164 GLU A C 1
ATOM 1293 O O . GLU A 1 164 ? -12.359 13.842 -0.758 1.00 86.56 164 GLU A O 1
ATOM 1298 N N . GLU A 1 165 ? -14.398 14.597 -0.225 1.00 89.81 165 GLU A N 1
ATOM 1299 C CA . GLU A 1 165 ? -14.033 14.979 1.134 1.00 89.81 165 GLU A CA 1
ATOM 1300 C C . GLU A 1 165 ? -14.086 13.770 2.069 1.00 89.81 165 GLU A C 1
ATOM 1302 O O . GLU A 1 165 ? -14.991 12.933 2.006 1.00 89.81 165 GLU A O 1
ATOM 1307 N N . PHE A 1 166 ? -13.141 13.699 3.008 1.00 92.94 166 PHE A N 1
ATOM 1308 C CA . PHE A 1 166 ? -13.180 12.662 4.029 1.00 92.94 166 PHE A CA 1
ATOM 1309 C C . PHE A 1 166 ? -14.404 12.820 4.938 1.00 92.94 166 PHE A C 1
ATOM 1311 O O . PHE A 1 166 ? -14.598 13.859 5.569 1.00 92.94 166 PHE A O 1
ATOM 1318 N N . ARG A 1 167 ? -15.192 11.747 5.075 1.00 91.00 167 ARG A N 1
ATOM 1319 C CA . ARG A 1 167 ? -16.361 11.690 5.962 1.00 91.00 167 ARG A CA 1
ATOM 1320 C C . ARG A 1 167 ? -16.087 10.738 7.131 1.00 91.00 167 ARG A C 1
ATOM 1322 O O . ARG A 1 167 ? -16.179 9.526 6.941 1.00 91.00 167 ARG A O 1
ATOM 1329 N N . PRO A 1 168 ? -15.823 11.239 8.355 1.00 88.88 168 PRO A N 1
ATOM 1330 C CA . PRO A 1 168 ? -15.484 10.392 9.503 1.00 88.88 168 PRO A CA 1
ATOM 1331 C C . PRO A 1 168 ? -16.509 9.290 9.808 1.00 88.88 168 PRO A C 1
ATOM 1333 O O . PRO A 1 168 ? -16.132 8.185 10.185 1.00 88.88 168 PRO A O 1
ATOM 1336 N N . GLY A 1 169 ? -17.803 9.563 9.604 1.00 86.75 169 GLY A N 1
ATOM 1337 C CA . GLY A 1 169 ? -18.881 8.593 9.833 1.00 86.75 169 GLY A CA 1
ATOM 1338 C C . GLY A 1 169 ? -18.951 7.450 8.813 1.00 86.75 169 GLY A C 1
ATOM 1339 O O . GLY A 1 169 ? -19.662 6.481 9.051 1.00 86.75 169 GLY A O 1
ATOM 1340 N N . ALA A 1 170 ? -18.225 7.543 7.694 1.00 84.38 170 ALA A N 1
ATOM 1341 C CA . ALA A 1 170 ? -18.162 6.488 6.682 1.00 84.38 170 ALA A CA 1
ATOM 1342 C C . ALA A 1 170 ? -17.083 5.433 6.986 1.00 84.38 170 ALA A C 1
ATOM 1344 O O . ALA A 1 170 ? -17.013 4.413 6.302 1.00 84.38 170 ALA A O 1
ATOM 1345 N N . VAL A 1 171 ? -16.240 5.654 8.004 1.00 88.44 171 VAL A N 1
ATOM 1346 C CA . VAL A 1 171 ? -15.203 4.689 8.384 1.00 88.44 171 VAL A CA 1
ATOM 1347 C C . VAL A 1 171 ? -15.853 3.465 9.015 1.00 88.44 171 VAL A C 1
ATOM 1349 O O . VAL A 1 171 ? -16.353 3.514 10.137 1.00 88.44 171 VAL A O 1
ATOM 1352 N N . HIS A 1 172 ? -15.789 2.344 8.305 1.00 84.75 172 HIS A N 1
ATOM 1353 C CA . HIS A 1 172 ? -16.271 1.062 8.792 1.00 84.75 172 HIS A CA 1
ATOM 1354 C C . HIS A 1 172 ? -15.129 0.046 8.851 1.00 84.75 172 HIS A C 1
ATOM 1356 O O . HIS A 1 172 ? -14.528 -0.292 7.831 1.00 84.75 172 HIS A O 1
ATOM 1362 N N . LEU A 1 173 ? -14.840 -0.456 10.055 1.00 82.31 173 LEU A N 1
ATOM 1363 C CA . LEU A 1 173 ? -13.892 -1.546 10.273 1.00 82.31 173 LEU A CA 1
ATOM 1364 C C . LEU A 1 173 ? -14.658 -2.788 10.753 1.00 82.31 173 LEU A C 1
ATOM 1366 O O . LEU A 1 173 ? -15.281 -2.740 11.816 1.00 82.31 173 LEU A O 1
ATOM 1370 N N . PRO A 1 174 ? -14.621 -3.907 10.009 1.00 80.31 174 PRO A N 1
ATOM 1371 C CA . PRO A 1 174 ? -15.317 -5.125 10.410 1.00 80.31 174 PRO A CA 1
ATOM 1372 C C . PRO A 1 174 ? -14.836 -5.662 11.765 1.00 80.31 174 PRO A C 1
ATOM 1374 O O . PRO A 1 174 ? -13.633 -5.746 12.018 1.00 80.31 174 PRO A O 1
ATOM 1377 N N . GLY A 1 175 ? -15.781 -6.075 12.617 1.00 77.81 175 GLY A N 1
ATOM 1378 C CA . GLY A 1 175 ? -15.489 -6.685 13.922 1.00 77.81 175 GLY A CA 1
ATOM 1379 C C . GLY A 1 175 ? -15.049 -5.698 15.007 1.00 77.81 175 GLY A C 1
ATOM 1380 O O . GLY A 1 175 ? -14.455 -6.109 16.002 1.00 77.81 175 GLY A O 1
ATOM 1381 N N . VAL A 1 176 ? -15.317 -4.406 14.811 1.00 82.50 176 VAL A N 1
ATOM 1382 C CA . VAL A 1 176 ? -14.922 -3.332 15.719 1.00 82.50 176 VAL A CA 1
ATOM 1383 C C . VAL A 1 176 ? -16.159 -2.615 16.267 1.00 82.50 176 VAL A C 1
ATOM 1385 O O . VAL A 1 176 ? -17.025 -2.207 15.498 1.00 82.50 176 VAL A O 1
ATOM 1388 N N . ALA A 1 177 ? -16.228 -2.445 17.591 1.00 80.75 177 ALA A N 1
ATOM 1389 C CA . ALA A 1 177 ? -17.275 -1.682 18.273 1.00 80.75 177 ALA A CA 1
ATOM 1390 C C . ALA A 1 177 ? -16.744 -0.324 18.761 1.00 80.75 177 ALA A C 1
ATOM 1392 O O . ALA A 1 177 ? -15.540 -0.159 18.975 1.00 80.75 177 ALA A O 1
ATOM 1393 N N . ASP A 1 178 ? -17.649 0.644 18.938 1.00 86.31 178 ASP A N 1
ATOM 1394 C CA . ASP A 1 178 ? -17.347 1.982 19.468 1.00 86.31 178 ASP A CA 1
ATOM 1395 C C . ASP A 1 178 ? -16.218 2.711 18.715 1.00 86.31 178 ASP A C 1
ATOM 1397 O O . ASP A 1 178 ? -15.403 3.422 19.307 1.00 86.31 178 ASP A O 1
ATOM 1401 N N . LEU A 1 179 ? -16.159 2.524 17.391 1.00 92.00 179 LEU A N 1
ATOM 1402 C CA . LEU A 1 179 ? -15.165 3.173 16.545 1.00 92.00 179 LEU A CA 1
ATOM 1403 C C . LEU A 1 179 ? -15.346 4.691 16.582 1.00 92.00 179 LEU A C 1
ATOM 1405 O O . LEU A 1 179 ? -16.424 5.220 16.313 1.00 92.00 179 LEU A O 1
ATOM 1409 N N . ARG A 1 180 ? -14.257 5.398 16.874 1.00 93.38 180 ARG A N 1
ATOM 1410 C CA . ARG A 1 180 ? -14.175 6.856 16.829 1.00 93.38 180 ARG A CA 1
ATOM 1411 C C . ARG A 1 180 ? -12.975 7.268 16.003 1.00 93.38 180 ARG A C 1
ATOM 1413 O O . ARG A 1 180 ? -11.865 6.792 16.231 1.00 93.38 180 ARG A O 1
ATOM 1420 N N . VAL A 1 181 ? -13.199 8.188 15.078 1.00 95.69 181 VAL A N 1
ATOM 1421 C CA . VAL A 1 181 ? -12.124 8.863 14.357 1.00 95.69 181 VAL A CA 1
ATOM 1422 C C . VAL A 1 181 ? -11.539 9.949 15.259 1.00 95.69 181 VAL A C 1
ATOM 1424 O O . VAL A 1 181 ? -12.279 10.768 15.799 1.00 95.69 181 VAL A O 1
ATOM 1427 N N . LEU A 1 182 ? -10.220 9.933 15.437 1.00 96.06 182 LEU A N 1
ATOM 1428 C CA . LEU A 1 182 ? -9.480 10.882 16.272 1.00 96.06 182 LEU A CA 1
ATOM 1429 C C . LEU A 1 182 ? -8.840 11.993 15.440 1.00 96.06 182 LEU A C 1
ATOM 1431 O O . LEU A 1 182 ? -8.889 13.160 15.816 1.00 96.06 182 LEU A O 1
ATOM 1435 N N . SER A 1 183 ? -8.226 11.627 14.316 1.00 96.62 183 SER A N 1
ATOM 1436 C CA . SER A 1 183 ? -7.581 12.553 13.388 1.00 96.62 183 SER A CA 1
ATOM 1437 C C . SER A 1 183 ? -7.522 11.937 11.990 1.00 96.62 183 SER A C 1
ATOM 1439 O O . SER A 1 183 ? -7.625 10.719 11.834 1.00 96.62 183 SER A O 1
ATOM 1441 N N . TRP A 1 184 ? -7.373 12.765 10.959 1.00 97.12 184 TRP A N 1
ATOM 1442 C CA . TRP A 1 184 ? -7.123 12.292 9.601 1.00 97.12 184 TRP A CA 1
ATOM 1443 C C . TRP A 1 184 ? -6.306 13.304 8.807 1.00 97.12 184 TRP A C 1
ATOM 1445 O O . TRP A 1 184 ? -6.311 14.502 9.094 1.00 97.12 184 TRP A O 1
ATOM 1455 N N . ARG A 1 185 ? -5.601 12.811 7.792 1.00 96.38 185 ARG A N 1
ATOM 1456 C CA . ARG A 1 185 ? -4.905 13.623 6.788 1.00 96.38 185 ARG A CA 1
ATOM 1457 C C . ARG A 1 185 ? -4.781 12.859 5.479 1.00 96.38 185 ARG A C 1
ATOM 1459 O O . ARG A 1 185 ? -4.855 11.631 5.472 1.00 96.38 185 ARG A O 1
ATOM 1466 N N . THR A 1 186 ? -4.542 13.573 4.388 1.00 97.00 186 THR A N 1
ATOM 1467 C CA . THR A 1 186 ? -4.185 12.944 3.114 1.00 97.00 186 THR A CA 1
ATOM 1468 C C . THR A 1 186 ? -2.714 12.545 3.131 1.00 97.00 186 THR A C 1
ATOM 1470 O O . THR A 1 186 ? -1.845 13.343 3.479 1.00 97.00 186 THR A O 1
ATOM 1473 N N . GLU A 1 187 ? -2.433 11.314 2.730 1.00 97.38 187 GLU A N 1
ATOM 1474 C CA . GLU A 1 187 ? -1.095 10.828 2.420 1.00 97.38 187 GLU A CA 1
ATOM 1475 C C . GLU A 1 187 ? -1.085 10.206 1.021 1.00 97.38 187 GLU A C 1
ATOM 1477 O O . GLU A 1 187 ? -2.119 9.818 0.485 1.00 97.38 187 GLU A O 1
ATOM 1482 N N . TRP A 1 188 ? 0.090 10.133 0.408 1.00 97.75 188 TRP A N 1
ATOM 1483 C CA . TRP A 1 188 ? 0.234 9.819 -1.009 1.00 97.75 188 TRP A CA 1
ATOM 1484 C C . TRP A 1 188 ? 1.066 8.561 -1.196 1.00 97.75 188 TRP A C 1
ATOM 1486 O O . TRP A 1 188 ? 2.207 8.497 -0.738 1.00 97.75 188 TRP A O 1
ATOM 1496 N N . LEU A 1 189 ? 0.503 7.564 -1.869 1.00 97.50 189 LEU A N 1
ATOM 1497 C CA . LEU A 1 189 ? 1.159 6.297 -2.153 1.00 97.50 189 LEU A CA 1
ATOM 1498 C C . LEU A 1 189 ? 1.814 6.330 -3.542 1.00 97.50 189 LEU A C 1
ATOM 1500 O O . LEU A 1 189 ? 1.095 6.418 -4.538 1.00 97.50 189 LEU A O 1
ATOM 1504 N N . PRO A 1 190 ? 3.149 6.208 -3.642 1.00 97.25 190 PRO A N 1
ATOM 1505 C CA . PRO A 1 190 ? 3.827 6.045 -4.922 1.00 97.25 190 PRO A CA 1
ATOM 1506 C C . PRO A 1 190 ? 3.552 4.666 -5.521 1.00 97.25 190 PRO A C 1
ATOM 1508 O O . PRO A 1 190 ? 3.835 3.641 -4.895 1.00 97.25 190 PRO A O 1
ATOM 1511 N N . VAL A 1 191 ? 3.044 4.652 -6.750 1.00 97.00 191 VAL A N 1
ATOM 1512 C CA . VAL A 1 191 ? 2.715 3.443 -7.510 1.00 97.00 191 VAL A CA 1
ATOM 1513 C C . VAL A 1 191 ? 3.246 3.582 -8.932 1.00 97.00 191 VAL A C 1
ATOM 1515 O O . VAL A 1 191 ? 3.134 4.645 -9.544 1.00 97.00 191 VAL A O 1
ATOM 1518 N N . TYR A 1 192 ? 3.815 2.503 -9.463 1.00 96.75 192 TYR A N 1
ATOM 1519 C CA . TYR A 1 192 ? 4.072 2.373 -10.892 1.00 96.75 192 TYR A CA 1
ATOM 1520 C C . TYR A 1 192 ? 2.939 1.601 -11.553 1.00 96.75 192 TYR A C 1
ATOM 1522 O O . TYR A 1 192 ? 2.559 0.532 -11.077 1.00 96.75 192 TYR A O 1
ATOM 1530 N N . LEU A 1 193 ? 2.432 2.124 -12.663 1.00 96.81 193 LEU A N 1
ATOM 1531 C CA . LEU A 1 193 ? 1.449 1.453 -13.502 1.00 96.81 193 LEU A CA 1
ATOM 1532 C C . LEU A 1 193 ? 2.096 1.111 -14.835 1.00 96.81 193 LEU A C 1
ATOM 1534 O O . LEU A 1 193 ? 2.558 2.006 -15.535 1.00 96.81 193 LEU A O 1
ATOM 1538 N N . VAL A 1 194 ? 2.126 -0.164 -15.202 1.00 95.56 194 VAL A N 1
ATOM 1539 C CA . VAL A 1 194 ? 2.604 -0.606 -16.514 1.00 95.56 194 VAL A CA 1
ATOM 1540 C C . VAL A 1 194 ? 1.397 -0.889 -17.396 1.00 95.56 194 VAL A C 1
ATOM 1542 O O . VAL A 1 194 ? 0.562 -1.730 -17.068 1.00 95.56 194 VAL A O 1
ATOM 1545 N N . GLN A 1 195 ? 1.289 -0.166 -18.506 1.00 93.69 195 GLN A N 1
ATOM 1546 C CA . GLN A 1 195 ? 0.204 -0.329 -19.465 1.00 93.69 195 GLN A CA 1
ATOM 1547 C C . GLN A 1 195 ? 0.453 -1.538 -20.358 1.00 93.69 195 GLN A C 1
ATOM 1549 O O . GLN A 1 195 ? 1.556 -1.731 -20.867 1.00 93.69 195 GLN A O 1
ATOM 1554 N N . SER A 1 196 ? -0.601 -2.312 -20.587 1.00 92.44 196 SER A N 1
ATOM 1555 C CA . SER A 1 196 ? -0.648 -3.444 -21.505 1.00 92.44 196 SER A CA 1
ATOM 1556 C C . SER A 1 196 ? -1.971 -3.452 -22.276 1.00 92.44 196 SER A C 1
ATOM 1558 O O . SER A 1 196 ? -2.890 -2.693 -21.964 1.00 92.44 196 SER A O 1
ATOM 1560 N N . ALA A 1 197 ? -2.106 -4.356 -23.249 1.00 88.81 197 ALA A N 1
ATOM 1561 C CA . ALA A 1 197 ? -3.366 -4.551 -23.970 1.00 88.81 197 ALA A CA 1
ATOM 1562 C C . ALA A 1 197 ? -4.538 -4.977 -23.060 1.00 88.81 197 ALA A C 1
ATOM 1564 O O . ALA A 1 197 ? -5.689 -4.708 -23.386 1.00 88.81 197 ALA A O 1
ATOM 1565 N N . ALA A 1 198 ? -4.254 -5.621 -21.921 1.00 89.19 198 ALA A N 1
ATOM 1566 C CA . ALA A 1 198 ? -5.262 -6.081 -20.965 1.00 89.19 198 ALA A CA 1
ATOM 1567 C C . ALA A 1 198 ? -5.615 -5.033 -19.888 1.00 89.19 198 ALA A C 1
ATOM 1569 O O . ALA A 1 198 ? -6.456 -5.298 -19.033 1.00 89.19 198 ALA A O 1
ATOM 1570 N N . GLY A 1 199 ? -4.969 -3.862 -19.904 1.00 92.31 199 GLY A N 1
ATOM 1571 C CA . GLY A 1 199 ? -5.109 -2.825 -18.880 1.00 92.31 199 GLY A CA 1
ATOM 1572 C C . GLY A 1 199 ? -3.791 -2.530 -18.167 1.00 92.31 199 GLY A C 1
ATOM 1573 O O . GLY A 1 199 ? -2.713 -2.663 -18.753 1.00 92.31 199 GLY A O 1
ATOM 1574 N N . TYR A 1 200 ? -3.876 -2.114 -16.904 1.00 95.50 200 TYR A N 1
ATOM 1575 C CA . TYR A 1 200 ? -2.730 -1.655 -16.119 1.00 95.50 200 TYR A CA 1
ATOM 1576 C C . TYR A 1 200 ? -2.318 -2.674 -15.059 1.00 95.50 200 TYR A C 1
ATOM 1578 O O . TYR A 1 200 ? -3.148 -3.155 -14.290 1.00 95.50 200 TYR A O 1
ATOM 1586 N N . LEU A 1 201 ? -1.019 -2.948 -14.995 1.00 96.62 201 LEU A N 1
ATOM 1587 C CA . LEU A 1 201 ? -0.387 -3.724 -13.932 1.00 96.62 201 LEU A CA 1
ATOM 1588 C C . LEU A 1 201 ? 0.187 -2.761 -12.894 1.00 96.62 201 LEU A C 1
ATOM 1590 O O . LEU A 1 201 ? 0.902 -1.828 -13.263 1.00 96.62 201 LEU A O 1
ATOM 1594 N N . ALA A 1 202 ? -0.118 -2.968 -11.615 1.00 97.19 202 ALA A N 1
ATOM 1595 C CA . ALA A 1 202 ? 0.275 -2.055 -10.546 1.00 97.19 202 ALA A CA 1
ATOM 1596 C C . ALA A 1 202 ? 1.427 -2.630 -9.725 1.00 97.19 202 ALA A C 1
ATOM 1598 O O . ALA A 1 202 ? 1.393 -3.786 -9.303 1.00 97.19 202 ALA A O 1
ATOM 1599 N N . TYR A 1 203 ? 2.427 -1.793 -9.463 1.00 96.81 203 TYR A N 1
ATOM 1600 C CA . TYR A 1 203 ? 3.606 -2.136 -8.682 1.00 96.81 203 TYR A CA 1
ATOM 1601 C C . TYR A 1 203 ? 3.825 -1.083 -7.603 1.00 96.81 203 TYR A C 1
ATOM 1603 O O . TYR A 1 203 ? 3.951 0.114 -7.874 1.00 96.81 203 TYR A O 1
ATOM 1611 N N . SER A 1 204 ? 3.883 -1.542 -6.361 1.00 94.94 204 SER A N 1
ATOM 1612 C CA . SER A 1 204 ? 4.159 -0.729 -5.182 1.00 94.94 204 SER A CA 1
ATOM 1613 C C . SER A 1 204 ? 5.288 -1.378 -4.389 1.00 94.94 204 SER A C 1
ATOM 1615 O O . SER A 1 204 ? 5.848 -2.390 -4.801 1.00 94.94 204 SER A O 1
ATOM 1617 N N . ARG A 1 205 ? 5.675 -0.809 -3.241 1.00 92.25 205 ARG A N 1
ATOM 1618 C CA . ARG A 1 205 ? 6.702 -1.450 -2.403 1.00 92.25 205 ARG A CA 1
ATOM 1619 C C . ARG A 1 205 ? 6.226 -2.772 -1.778 1.00 92.25 205 ARG A C 1
ATOM 1621 O O . ARG A 1 205 ? 7.074 -3.502 -1.269 1.00 92.25 205 ARG A O 1
ATOM 1628 N N . TYR A 1 206 ? 4.925 -3.052 -1.821 1.00 92.19 206 TYR A N 1
ATOM 1629 C CA . TYR A 1 206 ? 4.335 -4.264 -1.277 1.00 92.19 206 TYR A CA 1
ATOM 1630 C C . TYR A 1 206 ? 4.712 -5.491 -2.113 1.00 92.19 206 TYR A C 1
ATOM 1632 O O . TYR A 1 206 ? 4.400 -5.568 -3.301 1.00 92.19 206 TYR A O 1
ATOM 1640 N N . GLY A 1 207 ? 5.376 -6.455 -1.480 1.00 86.00 207 GLY A N 1
ATOM 1641 C CA . GLY A 1 207 ? 5.846 -7.671 -2.127 1.00 86.00 207 GLY A CA 1
ATOM 1642 C C . GLY A 1 207 ? 6.973 -7.439 -3.141 1.00 86.00 207 GLY A C 1
ATOM 1643 O O . GLY A 1 207 ? 7.642 -6.402 -3.173 1.00 86.00 207 GLY A O 1
ATOM 1644 N N . THR A 1 208 ? 7.228 -8.461 -3.961 1.00 84.88 208 THR A N 1
ATOM 1645 C CA . THR A 1 208 ? 8.272 -8.454 -5.004 1.00 84.88 208 THR A CA 1
ATOM 1646 C C . THR A 1 208 ? 7.718 -8.283 -6.417 1.00 84.88 208 THR A C 1
ATOM 1648 O O . THR A 1 208 ? 8.494 -8.094 -7.353 1.00 84.88 208 THR A O 1
ATOM 1651 N N . GLY A 1 209 ? 6.397 -8.309 -6.588 1.00 91.06 209 GLY A N 1
ATOM 1652 C CA . GLY A 1 209 ? 5.749 -8.337 -7.894 1.00 91.06 209 GLY A CA 1
ATOM 1653 C C . GLY A 1 209 ? 4.541 -7.416 -7.976 1.00 91.06 209 GLY A C 1
ATOM 1654 O O . GLY A 1 209 ? 4.518 -6.335 -7.394 1.00 91.06 209 GLY A O 1
ATOM 1655 N N . ARG A 1 210 ? 3.550 -7.860 -8.745 1.00 94.81 210 ARG A N 1
ATOM 1656 C CA . ARG A 1 210 ? 2.285 -7.155 -8.945 1.00 94.81 210 ARG A CA 1
ATOM 1657 C C . ARG A 1 210 ? 1.532 -6.993 -7.629 1.00 94.81 210 ARG A C 1
ATOM 1659 O O . ARG A 1 210 ? 1.596 -7.865 -6.762 1.00 94.81 210 ARG A O 1
ATOM 1666 N N . ASP A 1 211 ? 0.754 -5.924 -7.535 1.00 95.94 211 ASP A N 1
ATOM 1667 C CA . ASP A 1 211 ? -0.184 -5.675 -6.446 1.00 95.94 211 ASP A CA 1
ATOM 1668 C C . ASP A 1 211 ? -1.630 -5.778 -6.967 1.00 95.94 211 ASP A C 1
ATOM 1670 O O . ASP A 1 211 ? -2.202 -4.783 -7.420 1.00 95.94 211 ASP A O 1
ATOM 1674 N N . PRO A 1 212 ? -2.264 -6.969 -6.906 1.00 95.19 212 PRO A N 1
ATOM 1675 C CA . PRO A 1 212 ? -3.605 -7.173 -7.451 1.00 95.19 212 PRO A CA 1
ATOM 1676 C C . PRO A 1 212 ? -4.681 -6.330 -6.767 1.00 95.19 212 PRO A C 1
ATOM 1678 O O . PRO A 1 212 ? -5.746 -6.102 -7.340 1.00 95.19 212 PRO A O 1
ATOM 1681 N N . TRP A 1 213 ? -4.455 -5.913 -5.515 1.00 95.31 213 TRP A N 1
ATOM 1682 C CA . TRP A 1 213 ? -5.399 -5.041 -4.827 1.00 95.31 213 TRP A CA 1
ATOM 1683 C C . TRP A 1 213 ? -5.350 -3.635 -5.426 1.00 95.31 213 TRP A C 1
ATOM 1685 O O . TRP A 1 213 ? -6.404 -3.096 -5.765 1.00 95.31 213 TRP A O 1
ATOM 1695 N N . LEU A 1 214 ? -4.148 -3.092 -5.653 1.00 96.00 214 LEU A N 1
ATOM 1696 C CA . LEU A 1 214 ? -3.985 -1.818 -6.354 1.00 96.00 214 LEU A CA 1
ATOM 1697 C C . LEU A 1 214 ? -4.441 -1.888 -7.812 1.00 96.00 214 LEU A C 1
ATOM 1699 O O . LEU A 1 214 ? -5.054 -0.934 -8.276 1.00 96.00 214 LEU A O 1
ATOM 1703 N N . GLU A 1 215 ? -4.202 -2.996 -8.521 1.00 95.81 215 GLU A N 1
ATOM 1704 C CA . GLU A 1 215 ? -4.706 -3.191 -9.890 1.00 95.81 215 GLU A CA 1
ATOM 1705 C C . GLU A 1 215 ? -6.231 -3.055 -9.942 1.00 95.81 215 GLU A C 1
ATOM 1707 O O . GLU A 1 215 ? -6.760 -2.292 -10.750 1.00 95.81 215 GLU A O 1
ATOM 1712 N N . ARG A 1 216 ? -6.943 -3.739 -9.035 1.00 95.38 216 ARG A N 1
ATOM 1713 C CA . ARG A 1 216 ? -8.407 -3.642 -8.940 1.00 95.38 216 ARG A CA 1
ATOM 1714 C C . ARG A 1 216 ? -8.871 -2.250 -8.543 1.00 95.38 216 ARG A C 1
ATOM 1716 O O . ARG A 1 216 ? -9.850 -1.778 -9.108 1.00 95.38 216 ARG A O 1
ATOM 1723 N N . LEU A 1 217 ? -8.190 -1.602 -7.597 1.00 93.75 217 LEU A N 1
ATOM 1724 C CA . LEU A 1 217 ? -8.499 -0.223 -7.228 1.00 93.75 217 LEU A CA 1
ATOM 1725 C C . LEU A 1 217 ? -8.385 0.673 -8.467 1.00 93.75 217 LEU A C 1
ATOM 1727 O O . LEU A 1 217 ? -9.384 1.242 -8.890 1.00 93.75 217 LEU A O 1
ATOM 1731 N N . CYS A 1 218 ? -7.215 0.695 -9.109 1.00 93.56 218 CYS A N 1
ATOM 1732 C CA . CYS A 1 218 ? -6.909 1.517 -10.280 1.00 93.56 218 CYS A CA 1
ATOM 1733 C C . CYS A 1 218 ? -7.868 1.277 -11.452 1.00 93.56 218 CYS A C 1
ATOM 1735 O O . CYS A 1 218 ? -8.313 2.233 -12.080 1.00 93.56 218 CYS A O 1
ATOM 1737 N N . ALA A 1 219 ? -8.241 0.023 -11.718 1.00 92.38 219 ALA A N 1
ATOM 1738 C CA . ALA A 1 219 ? -9.188 -0.324 -12.779 1.00 92.38 219 ALA A CA 1
ATOM 1739 C C . ALA A 1 219 ? -10.593 0.270 -12.567 1.00 92.38 219 ALA A C 1
ATOM 1741 O O . ALA A 1 219 ? -11.391 0.315 -13.500 1.00 92.38 219 ALA A O 1
ATOM 1742 N N . THR A 1 220 ? -10.909 0.712 -11.349 1.00 91.31 220 THR A N 1
ATOM 1743 C CA . THR A 1 220 ? -12.221 1.254 -10.986 1.00 91.31 220 THR A CA 1
ATOM 1744 C C . THR A 1 220 ? -12.232 2.770 -10.773 1.00 91.31 220 THR A C 1
ATOM 1746 O O . THR A 1 220 ? -13.271 3.298 -10.375 1.00 91.31 220 THR A O 1
ATOM 1749 N N . LEU A 1 221 ? -11.117 3.464 -11.027 1.00 92.00 221 LEU A N 1
ATOM 1750 C CA . LEU A 1 221 ? -10.965 4.909 -10.821 1.00 92.00 221 LEU A CA 1
ATOM 1751 C C . LEU A 1 221 ? -10.963 5.662 -12.163 1.00 92.00 221 LEU A C 1
ATOM 1753 O O . LEU A 1 221 ? -9.925 5.693 -12.830 1.00 92.00 221 LEU A O 1
ATOM 1757 N N . PRO A 1 222 ? -12.082 6.287 -12.573 1.00 88.69 222 PRO A N 1
ATOM 1758 C CA . PRO A 1 222 ? -12.115 7.146 -13.756 1.00 88.69 222 PRO A CA 1
ATOM 1759 C C . PRO A 1 222 ? -11.088 8.283 -13.693 1.00 88.69 222 PRO A C 1
ATOM 1761 O O . PRO A 1 222 ? -10.416 8.555 -14.681 1.00 88.69 222 PRO A O 1
ATOM 1764 N N . GLU A 1 223 ? -10.881 8.870 -12.513 1.00 89.50 223 GLU A N 1
ATOM 1765 C CA . GLU A 1 223 ? -9.957 9.986 -12.288 1.00 89.50 223 GLU A CA 1
ATOM 1766 C C . GLU A 1 223 ? -8.511 9.603 -12.618 1.00 89.50 223 GLU A C 1
ATOM 1768 O O . GLU A 1 223 ? -7.735 10.410 -13.131 1.00 89.50 223 GLU A O 1
ATOM 1773 N N . LEU A 1 224 ? -8.136 8.349 -12.347 1.00 91.50 224 LEU A N 1
ATOM 1774 C CA . LEU A 1 224 ? -6.835 7.829 -12.743 1.00 91.50 224 LEU A CA 1
ATOM 1775 C C . LEU A 1 224 ? -6.744 7.728 -14.267 1.00 91.50 224 LEU A C 1
ATOM 1777 O O . LEU A 1 224 ? -5.741 8.149 -14.837 1.00 91.50 224 LEU A O 1
ATOM 1781 N N . LEU A 1 225 ? -7.767 7.183 -14.928 1.00 87.88 225 LEU A N 1
ATOM 1782 C CA . LEU A 1 225 ? -7.772 7.053 -16.386 1.00 87.88 225 LEU A CA 1
ATOM 1783 C C . LEU A 1 225 ? -7.669 8.418 -17.070 1.00 87.88 225 LEU A C 1
ATOM 1785 O O . LEU A 1 225 ? -6.914 8.536 -18.031 1.00 87.88 225 LEU A O 1
ATOM 1789 N N . ASP A 1 226 ? -8.327 9.447 -16.537 1.00 85.75 226 ASP A N 1
ATOM 1790 C CA . ASP A 1 226 ? -8.228 10.819 -17.040 1.00 85.75 226 ASP A CA 1
ATOM 1791 C C . ASP A 1 226 ? -6.804 11.374 -16.905 1.00 85.75 226 ASP A C 1
ATOM 1793 O O . ASP A 1 226 ? -6.262 11.932 -17.861 1.00 85.75 226 ASP A O 1
ATOM 1797 N N . VAL A 1 227 ? -6.150 11.169 -15.753 1.00 87.25 227 VAL A N 1
ATOM 1798 C CA . VAL A 1 227 ? -4.747 11.574 -15.541 1.00 87.25 227 VAL A CA 1
ATOM 1799 C C . VAL A 1 227 ? -3.808 10.865 -16.519 1.00 87.25 227 VAL A C 1
ATOM 1801 O O . VAL A 1 227 ? -2.899 11.493 -17.067 1.00 87.25 227 VAL A O 1
ATOM 1804 N N . LEU A 1 228 ? -4.027 9.570 -16.755 1.00 90.00 228 LEU A N 1
ATOM 1805 C CA . LEU A 1 228 ? -3.222 8.770 -17.678 1.00 90.00 228 LEU A CA 1
ATOM 1806 C C . LEU A 1 228 ? -3.479 9.152 -19.145 1.00 90.00 228 LEU A C 1
ATOM 1808 O O . LEU A 1 228 ? -2.537 9.199 -19.934 1.00 90.00 228 LEU A O 1
ATOM 1812 N N . ALA A 1 229 ? -4.727 9.445 -19.514 1.00 86.12 229 ALA A N 1
ATOM 1813 C CA . ALA A 1 229 ? -5.124 9.830 -20.868 1.00 86.12 229 ALA A CA 1
ATOM 1814 C C . ALA A 1 229 ? -4.698 11.262 -21.225 1.00 86.12 229 ALA A C 1
ATOM 1816 O O . ALA A 1 229 ? -4.324 11.525 -22.366 1.00 86.12 229 ALA A O 1
ATOM 1817 N N . ALA A 1 230 ? -4.703 12.176 -20.251 1.00 85.62 230 ALA A N 1
ATOM 1818 C CA . ALA A 1 230 ? -4.209 13.541 -20.416 1.00 85.62 230 ALA A CA 1
ATOM 1819 C C . ALA A 1 230 ? -2.683 13.605 -20.604 1.00 85.62 230 ALA A C 1
ATOM 1821 O O . ALA A 1 230 ? -2.141 14.658 -20.946 1.00 85.62 230 ALA A O 1
ATOM 1822 N N . GLU A 1 231 ? -1.966 12.504 -20.362 1.00 83.62 231 GLU A N 1
ATOM 1823 C CA . GLU A 1 231 ? -0.538 12.425 -20.616 1.00 83.62 231 GLU A CA 1
ATOM 1824 C C . GLU A 1 231 ? -0.264 12.180 -22.104 1.00 83.62 231 GLU A C 1
ATOM 1826 O O . GLU A 1 231 ? -0.499 11.063 -22.592 1.00 83.62 231 GLU A O 1
ATOM 1831 N N . PRO A 1 232 ? 0.274 13.181 -22.833 1.00 82.81 232 PRO A N 1
ATOM 1832 C CA . PRO A 1 232 ? 0.616 12.979 -24.228 1.00 82.81 232 PRO A CA 1
ATOM 1833 C C . PRO A 1 232 ? 1.591 11.801 -24.334 1.00 82.81 232 PRO A C 1
ATOM 1835 O O . PRO A 1 232 ? 2.431 11.612 -23.444 1.00 82.81 232 PRO A O 1
ATOM 1838 N N . PRO A 1 233 ? 1.474 10.969 -25.380 1.00 83.00 233 PRO A N 1
ATOM 1839 C CA . PRO A 1 233 ? 2.454 9.922 -25.601 1.00 83.00 233 PRO A CA 1
ATOM 1840 C C . PRO A 1 233 ? 3.847 10.563 -25.693 1.00 83.00 233 PRO A C 1
ATOM 1842 O O . PRO A 1 233 ? 3.996 11.582 -26.375 1.00 83.00 233 PRO A O 1
ATOM 1845 N N . PRO A 1 234 ? 4.854 10.021 -24.985 1.00 84.56 234 PRO A N 1
ATOM 1846 C CA . PRO A 1 234 ? 6.207 10.536 -25.087 1.00 84.56 234 PRO A CA 1
ATOM 1847 C C . PRO A 1 234 ? 6.695 10.396 -26.531 1.00 84.56 234 PRO A C 1
ATOM 1849 O O . PRO A 1 234 ? 6.387 9.416 -27.211 1.00 84.56 234 PRO A O 1
ATOM 1852 N N . ASP A 1 235 ? 7.484 11.365 -26.990 1.00 89.44 235 ASP A N 1
ATOM 1853 C CA . ASP A 1 235 ? 8.239 11.243 -28.237 1.00 89.44 235 ASP A CA 1
ATOM 1854 C C . ASP A 1 235 ? 9.406 10.275 -28.002 1.00 89.44 235 ASP A C 1
ATOM 1856 O O . ASP A 1 235 ? 10.540 10.678 -27.732 1.00 89.44 235 ASP A O 1
ATOM 1860 N N . GLU A 1 236 ? 9.083 8.978 -27.987 1.00 90.25 236 GLU A N 1
ATOM 1861 C CA . GLU A 1 236 ? 10.021 7.904 -27.659 1.00 90.25 236 GLU A CA 1
ATOM 1862 C C . GLU A 1 236 ? 11.254 7.949 -28.564 1.00 90.25 236 GLU A C 1
ATOM 1864 O O . GLU A 1 236 ? 12.371 7.742 -28.096 1.00 90.25 236 GLU A O 1
ATOM 1869 N N . GLU A 1 237 ? 11.068 8.250 -29.850 1.00 89.25 237 GLU A N 1
ATOM 1870 C CA . GLU A 1 237 ? 12.168 8.307 -30.805 1.00 89.25 237 GLU A CA 1
ATOM 1871 C C . GLU A 1 237 ? 13.159 9.409 -30.438 1.00 89.25 237 GLU A C 1
ATOM 1873 O O . GLU A 1 237 ? 14.359 9.139 -30.347 1.00 89.25 237 GLU A O 1
ATOM 1878 N N . ARG A 1 238 ? 12.670 10.624 -30.161 1.00 92.06 238 ARG A N 1
ATOM 1879 C CA . ARG A 1 238 ? 13.523 11.725 -29.705 1.00 92.06 238 ARG A CA 1
ATOM 1880 C C . ARG A 1 238 ? 14.198 11.398 -28.375 1.00 92.06 238 ARG A C 1
ATOM 1882 O O . ARG A 1 238 ? 15.410 11.545 -28.272 1.00 92.06 238 ARG A O 1
ATOM 1889 N N . ILE A 1 239 ? 13.447 10.915 -27.381 1.00 92.38 239 ILE A N 1
ATOM 1890 C CA . ILE A 1 239 ? 13.975 10.602 -26.039 1.00 92.38 239 ILE A CA 1
ATOM 1891 C C . ILE A 1 239 ? 15.128 9.598 -26.122 1.00 92.38 239 ILE A C 1
ATOM 1893 O O . ILE A 1 239 ? 16.184 9.803 -25.514 1.00 92.38 239 ILE A O 1
ATOM 1897 N N . TRP A 1 240 ? 14.942 8.511 -26.873 1.00 94.62 240 TRP A N 1
ATOM 1898 C CA . TRP A 1 240 ? 15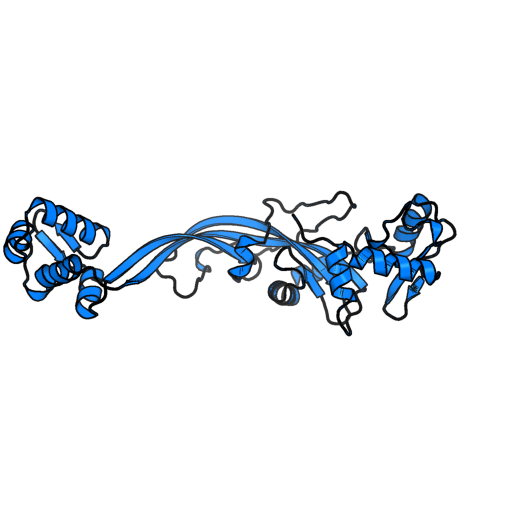.954 7.464 -26.960 1.00 94.62 240 TRP A CA 1
ATOM 1899 C C . TRP A 1 240 ? 17.112 7.831 -27.877 1.00 94.62 240 TRP A C 1
ATOM 1901 O O . TRP A 1 240 ? 18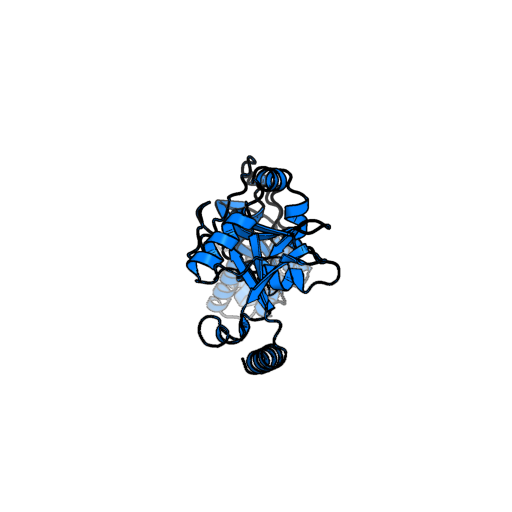.240 7.454 -27.566 1.00 94.62 240 TRP A O 1
ATOM 1911 N N . ARG A 1 241 ? 16.875 8.605 -28.943 1.00 93.88 241 ARG A N 1
ATOM 1912 C CA . ARG A 1 241 ? 17.949 9.157 -29.777 1.00 93.88 241 ARG A CA 1
ATOM 1913 C C . ARG A 1 241 ? 18.831 10.107 -28.970 1.00 93.88 241 ARG A C 1
ATOM 1915 O O . ARG A 1 241 ? 20.033 9.888 -28.914 1.00 93.88 241 ARG A O 1
ATOM 1922 N N . ASP A 1 242 ? 18.241 11.064 -28.253 1.00 94.19 242 ASP A N 1
ATOM 1923 C CA . ASP A 1 242 ? 18.975 12.008 -27.400 1.00 94.19 242 ASP A CA 1
ATOM 1924 C C . ASP A 1 242 ? 19.788 11.268 -26.322 1.00 94.19 242 ASP A C 1
ATOM 1926 O O . ASP A 1 242 ? 20.943 11.608 -26.041 1.00 94.19 242 ASP A O 1
ATOM 1930 N N . TRP A 1 243 ? 19.210 10.221 -25.717 1.00 94.19 243 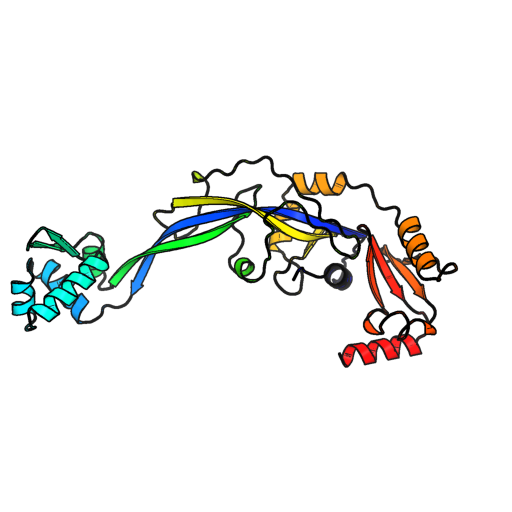TRP A N 1
ATOM 1931 C CA . TRP A 1 243 ? 19.915 9.408 -24.725 1.00 94.19 243 TRP A CA 1
ATOM 1932 C C . TRP A 1 243 ? 21.065 8.599 -25.327 1.00 94.19 243 TRP A C 1
ATOM 1934 O O . TRP A 1 243 ? 22.153 8.599 -24.750 1.00 94.19 243 TRP A O 1
ATOM 1944 N N . LEU A 1 244 ? 20.854 7.929 -26.464 1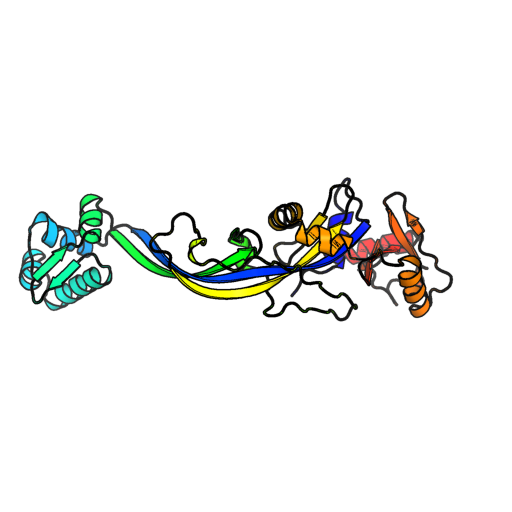.00 95.75 244 LEU A N 1
ATOM 1945 C CA . LEU A 1 244 ? 21.902 7.173 -27.153 1.00 95.75 244 LEU A CA 1
ATOM 1946 C C . LEU A 1 244 ? 23.018 8.098 -27.639 1.00 95.75 244 LEU A C 1
ATOM 1948 O O . LEU A 1 244 ? 24.189 7.783 -27.437 1.00 95.75 244 LEU A O 1
ATOM 1952 N N . ASP A 1 245 ? 22.682 9.266 -28.181 1.00 95.88 245 ASP A N 1
ATOM 1953 C CA . ASP A 1 245 ? 23.636 10.279 -28.632 1.00 95.88 245 ASP A CA 1
ATOM 1954 C C . ASP A 1 245 ? 24.482 10.816 -27.478 1.00 95.88 245 ASP A C 1
ATOM 1956 O O . ASP A 1 245 ? 25.713 10.860 -27.576 1.00 95.88 245 ASP A O 1
ATOM 1960 N N . GLY A 1 246 ? 23.841 11.170 -26.358 1.00 94.12 246 GLY A N 1
ATOM 1961 C CA . GLY A 1 246 ? 24.524 11.555 -25.120 1.00 94.12 246 GLY A CA 1
ATOM 1962 C C . GLY A 1 246 ? 25.355 10.410 -24.536 1.00 94.12 246 GLY A C 1
ATOM 1963 O O . GLY A 1 246 ? 26.400 10.632 -23.919 1.00 94.12 246 GLY A O 1
ATOM 1964 N N . ALA A 1 247 ? 24.942 9.169 -24.794 1.00 92.38 247 ALA A N 1
ATOM 1965 C CA . ALA A 1 247 ? 25.707 7.975 -24.498 1.00 92.38 247 ALA A CA 1
ATOM 1966 C C . ALA A 1 247 ? 26.742 7.620 -25.592 1.00 92.38 247 ALA A C 1
ATOM 1968 O O . ALA A 1 247 ? 27.390 6.587 -25.498 1.00 92.38 247 ALA A O 1
ATOM 1969 N N . GLY A 1 248 ? 26.982 8.455 -26.604 1.00 95.38 248 GLY A N 1
ATOM 1970 C CA . GLY A 1 248 ? 28.001 8.217 -27.635 1.00 95.38 248 GLY A CA 1
ATOM 1971 C C . GLY A 1 248 ? 27.656 7.137 -28.670 1.00 95.38 248 GLY A C 1
ATOM 1972 O O . GLY A 1 248 ? 28.538 6.708 -29.407 1.00 95.38 248 GLY A O 1
ATOM 1973 N N . PHE A 1 249 ? 26.395 6.715 -28.761 1.00 95.75 249 PHE A N 1
ATOM 1974 C CA . PHE A 1 249 ? 25.893 5.678 -29.670 1.00 95.75 249 PHE A CA 1
ATOM 1975 C C . PHE A 1 249 ? 25.071 6.260 -30.826 1.00 95.75 249 PHE A C 1
ATOM 1977 O O . PHE A 1 249 ? 23.988 5.773 -31.133 1.00 95.75 249 PHE A O 1
ATOM 1984 N N . ARG A 1 250 ? 25.601 7.286 -31.501 1.00 93.81 250 ARG A N 1
ATOM 1985 C CA . ARG A 1 250 ? 24.867 8.053 -32.532 1.00 93.81 250 ARG A CA 1
ATOM 1986 C C . ARG A 1 250 ? 24.396 7.249 -33.745 1.00 93.81 250 ARG A C 1
ATOM 1988 O O . ARG A 1 250 ? 23.464 7.649 -34.429 1.00 93.81 250 ARG A O 1
ATOM 1995 N N . ALA A 1 251 ? 25.068 6.137 -34.036 1.00 93.56 251 ALA A N 1
ATOM 1996 C CA . ALA A 1 251 ? 24.717 5.247 -35.144 1.00 93.56 251 ALA A CA 1
ATOM 1997 C C . ALA A 1 251 ? 23.698 4.161 -34.750 1.00 93.56 251 ALA A C 1
ATOM 1999 O O . ALA A 1 251 ? 23.270 3.383 -35.600 1.00 93.56 251 ALA A O 1
ATOM 2000 N N . VAL A 1 252 ? 23.336 4.063 -33.465 1.00 95.50 252 VAL A N 1
ATOM 2001 C CA . VAL A 1 252 ? 22.381 3.067 -32.981 1.00 95.50 252 VAL A CA 1
ATOM 2002 C C . VAL A 1 252 ? 20.978 3.646 -33.075 1.00 95.50 252 VAL A C 1
ATOM 2004 O O . VAL A 1 252 ? 20.661 4.653 -32.449 1.00 95.50 252 VAL A O 1
ATOM 2007 N N . HIS A 1 253 ? 20.115 2.963 -33.820 1.00 93.75 253 HIS A N 1
ATOM 2008 C CA . HIS A 1 253 ? 18.705 3.311 -33.932 1.00 93.75 253 HIS A CA 1
ATOM 2009 C C . HIS A 1 253 ? 17.859 2.269 -33.195 1.00 93.75 253 HIS A C 1
ATOM 2011 O O . HIS A 1 253 ? 17.897 1.092 -33.567 1.00 93.75 253 HIS A O 1
ATOM 2017 N N . PRO A 1 254 ? 17.104 2.660 -32.152 1.00 94.69 254 PRO A N 1
ATOM 2018 C CA . PRO A 1 254 ? 16.181 1.757 -31.484 1.00 94.69 254 PRO A CA 1
ATOM 2019 C C . PRO A 1 254 ? 15.135 1.207 -32.458 1.00 94.69 254 PRO A C 1
ATOM 2021 O O . PRO A 1 254 ? 14.569 1.948 -33.258 1.00 94.69 254 PRO A O 1
ATOM 2024 N N . GLN A 1 255 ? 14.845 -0.088 -32.366 1.00 93.88 255 GLN A N 1
ATOM 2025 C CA . GLN A 1 255 ? 13.861 -0.761 -33.210 1.00 93.88 255 GLN A CA 1
ATOM 2026 C C . GLN A 1 255 ? 12.775 -1.410 -32.360 1.00 93.88 255 GLN A C 1
ATOM 2028 O O . GLN A 1 255 ? 13.063 -2.120 -31.389 1.00 93.88 255 GLN A O 1
ATOM 2033 N N . ARG A 1 256 ? 11.512 -1.192 -32.739 1.00 92.00 256 ARG A N 1
ATOM 2034 C CA . ARG A 1 256 ? 10.372 -1.816 -32.066 1.00 92.00 256 ARG A CA 1
ATOM 2035 C C . ARG A 1 256 ? 10.258 -3.274 -32.503 1.00 92.00 256 ARG A C 1
ATOM 2037 O O . ARG A 1 256 ? 10.147 -3.577 -33.686 1.00 92.00 256 ARG A O 1
ATOM 2044 N N . GLN A 1 257 ? 10.315 -4.173 -31.534 1.00 91.19 257 GLN A N 1
ATOM 2045 C CA . GLN A 1 257 ? 10.247 -5.613 -31.747 1.00 91.19 257 GLN A CA 1
ATOM 2046 C C . GLN A 1 257 ? 8.789 -6.069 -31.968 1.00 91.19 257 GLN A C 1
ATOM 2048 O O . GLN A 1 257 ? 7.861 -5.346 -31.595 1.00 91.19 257 GLN A O 1
ATOM 2053 N N . PRO A 1 258 ? 8.540 -7.288 -32.492 1.00 85.88 258 PRO A N 1
ATOM 2054 C CA . PRO A 1 258 ? 7.180 -7.808 -32.691 1.00 85.88 258 PRO A CA 1
ATOM 2055 C C . PRO A 1 258 ? 6.331 -7.890 -31.414 1.00 85.88 258 PRO A C 1
ATOM 2057 O O . PRO A 1 258 ? 5.105 -7.926 -31.487 1.00 85.88 258 PRO A O 1
ATOM 2060 N N . ASN A 1 259 ? 6.964 -7.932 -30.237 1.00 81.25 259 ASN A N 1
ATOM 2061 C CA . ASN A 1 259 ? 6.295 -7.892 -28.934 1.00 81.25 259 ASN A CA 1
ATOM 2062 C C . ASN A 1 259 ? 5.939 -6.464 -28.468 1.00 81.25 259 ASN A C 1
ATOM 2064 O O . ASN A 1 259 ? 5.348 -6.315 -27.404 1.00 81.25 259 ASN A O 1
ATOM 2068 N N . GLY A 1 260 ? 6.271 -5.434 -29.252 1.00 83.75 260 GLY A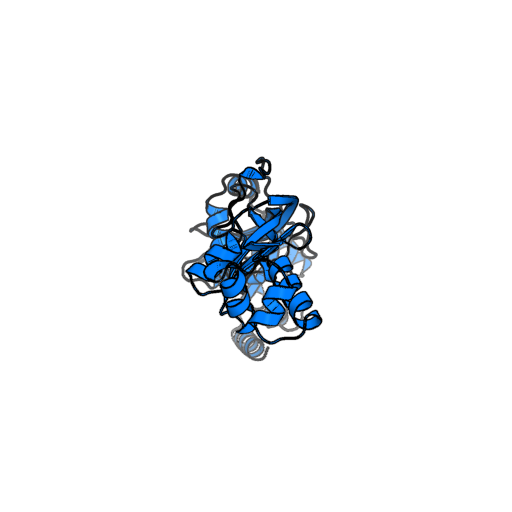 N 1
ATOM 2069 C CA . GLY A 1 260 ? 6.019 -4.024 -28.954 1.00 83.75 260 GLY A CA 1
ATOM 2070 C C . GLY A 1 260 ? 7.136 -3.328 -28.173 1.00 83.75 260 GLY A C 1
ATOM 2071 O O . GLY A 1 260 ? 7.123 -2.100 -28.100 1.00 83.75 260 GLY A O 1
ATOM 2072 N N . VAL A 1 261 ? 8.116 -4.067 -27.645 1.00 89.06 261 VAL A N 1
ATOM 2073 C CA . VAL A 1 261 ? 9.237 -3.511 -26.875 1.00 89.06 261 VAL A CA 1
ATOM 2074 C C . VAL A 1 261 ? 10.207 -2.789 -27.805 1.00 89.06 261 VAL A C 1
ATOM 2076 O O . VAL A 1 261 ? 10.623 -3.336 -28.828 1.00 89.06 261 VAL A O 1
ATOM 2079 N N . LEU A 1 262 ? 10.603 -1.571 -27.441 1.00 93.12 262 LEU A N 1
ATOM 2080 C CA . LEU A 1 262 ? 11.677 -0.860 -28.124 1.00 93.12 262 LEU A CA 1
ATOM 2081 C C . LEU A 1 262 ? 13.032 -1.428 -27.689 1.00 93.12 262 LEU A C 1
ATOM 2083 O O . LEU A 1 262 ? 13.280 -1.589 -26.495 1.00 93.12 262 LEU A O 1
ATOM 2087 N N . ARG A 1 263 ? 13.912 -1.738 -28.641 1.00 95.56 263 ARG A N 1
ATOM 2088 C CA . ARG A 1 263 ? 15.218 -2.351 -28.375 1.00 95.56 263 ARG A CA 1
ATOM 2089 C C . ARG A 1 263 ? 16.337 -1.575 -29.056 1.00 95.56 263 ARG A C 1
ATOM 2091 O O . ARG A 1 263 ? 16.262 -1.340 -30.257 1.00 95.56 263 ARG A O 1
ATOM 2098 N N . ALA A 1 264 ? 17.396 -1.264 -28.315 1.00 97.31 264 ALA A N 1
ATOM 2099 C CA . ALA A 1 264 ? 18.667 -0.813 -28.877 1.00 97.31 264 ALA A CA 1
ATOM 2100 C C . ALA A 1 264 ? 19.670 -1.969 -28.877 1.00 97.31 264 ALA A C 1
ATOM 2102 O O . ALA A 1 264 ? 19.963 -2.541 -27.826 1.00 97.31 264 ALA A O 1
ATOM 2103 N N . VAL A 1 265 ? 20.195 -2.305 -30.055 1.00 97.50 265 VAL A N 1
ATOM 2104 C CA . VAL A 1 265 ? 21.286 -3.275 -30.197 1.00 97.50 265 VAL A CA 1
ATOM 2105 C C . VAL A 1 265 ? 22.605 -2.517 -30.108 1.00 97.50 265 VAL A C 1
ATOM 2107 O O . VAL A 1 265 ? 22.877 -1.643 -30.928 1.00 97.50 265 VAL A O 1
ATOM 2110 N N . LEU A 1 266 ? 23.399 -2.830 -29.088 1.00 97.44 266 LEU A N 1
ATOM 2111 C CA . LEU A 1 266 ? 24.673 -2.182 -28.810 1.00 97.44 266 LEU A CA 1
ATOM 2112 C C . LEU A 1 266 ? 25.856 -3.122 -29.106 1.00 97.44 266 LEU A C 1
ATOM 2114 O O . LEU A 1 266 ? 25.707 -4.347 -28.999 1.00 97.44 266 LEU A O 1
ATOM 2118 N N . PRO A 1 267 ? 27.038 -2.568 -29.436 1.00 96.62 267 PRO A N 1
ATOM 2119 C CA . PRO A 1 267 ? 28.258 -3.353 -29.609 1.00 96.62 267 PRO A CA 1
ATOM 2120 C C . PRO A 1 267 ? 28.652 -4.110 -28.327 1.00 96.62 267 PRO A C 1
ATOM 2122 O O . PRO A 1 267 ? 28.415 -3.599 -27.232 1.00 96.62 267 PRO A O 1
ATOM 2125 N N . PRO A 1 268 ? 29.252 -5.308 -28.413 1.00 96.75 268 PRO A N 1
ATOM 2126 C CA . PRO A 1 268 ? 29.576 -6.125 -27.239 1.00 96.75 268 PRO A CA 1
ATOM 2127 C C . PRO A 1 268 ? 30.533 -5.447 -26.246 1.00 96.75 268 PRO A C 1
ATOM 2129 O O . PRO A 1 268 ? 30.384 -5.616 -25.036 1.00 96.75 268 PRO A O 1
ATOM 2132 N N . GLU A 1 269 ? 31.474 -4.631 -26.726 1.00 95.94 269 GLU A N 1
ATOM 2133 C CA . GLU A 1 269 ? 32.526 -3.976 -25.935 1.00 95.94 269 GLU A CA 1
ATOM 2134 C C . GLU A 1 269 ? 32.017 -2.982 -24.875 1.00 95.94 269 GLU A C 1
ATOM 2136 O O . GLU A 1 269 ? 32.754 -2.588 -23.965 1.00 95.94 269 GLU A O 1
ATOM 2141 N N . VAL A 1 270 ? 30.751 -2.576 -24.968 1.00 96.38 270 VAL A N 1
ATOM 2142 C CA . VAL A 1 270 ? 30.126 -1.619 -24.043 1.00 96.38 270 VAL A CA 1
ATOM 2143 C C . VAL A 1 270 ? 29.630 -2.283 -22.756 1.00 96.38 270 VAL A C 1
ATOM 2145 O O . VAL A 1 270 ? 29.402 -1.594 -21.757 1.00 96.38 270 VAL A O 1
ATOM 2148 N N . PHE A 1 271 ? 29.450 -3.607 -22.765 1.00 95.12 271 PHE A N 1
ATOM 2149 C CA . PHE A 1 271 ? 28.987 -4.380 -21.616 1.00 95.12 271 PHE A CA 1
ATOM 2150 C C . PHE A 1 271 ? 30.183 -4.857 -20.779 1.00 95.12 271 PHE A C 1
ATOM 2152 O O . PHE A 1 271 ? 31.186 -5.336 -21.299 1.00 95.12 271 PHE A O 1
ATOM 2159 N N . GLY A 1 272 ? 30.096 -4.677 -19.461 1.00 91.12 272 GLY A N 1
ATOM 2160 C CA . GLY A 1 272 ? 31.201 -4.851 -18.513 1.00 91.12 272 GLY A CA 1
ATOM 2161 C C . GLY A 1 272 ? 32.098 -3.620 -18.348 1.00 91.12 272 GLY A C 1
ATOM 2162 O O . GLY A 1 272 ? 32.931 -3.603 -17.446 1.00 91.12 272 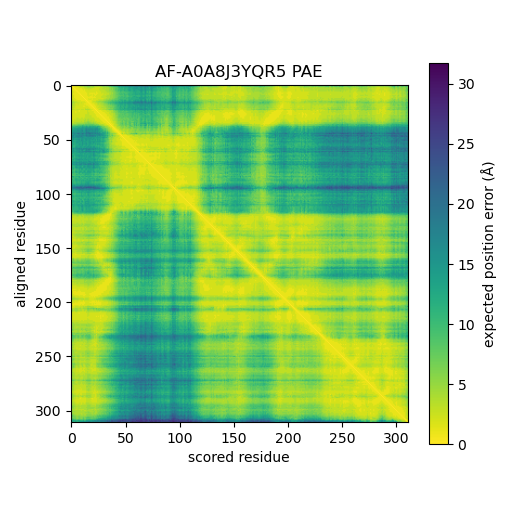GLY A O 1
ATOM 2163 N N . THR A 1 273 ? 31.922 -2.590 -19.180 1.00 90.69 273 THR A N 1
ATOM 2164 C CA . THR A 1 273 ? 32.670 -1.325 -19.108 1.00 90.69 273 THR A CA 1
ATOM 2165 C C . THR A 1 273 ? 31.732 -0.165 -18.795 1.00 90.69 273 THR A C 1
ATOM 2167 O O . THR A 1 273 ? 31.785 0.417 -17.715 1.00 90.69 273 THR A O 1
ATOM 2170 N N . ARG A 1 274 ? 30.834 0.147 -19.731 1.00 92.44 274 ARG A N 1
ATOM 2171 C CA . ARG A 1 274 ? 29.900 1.269 -19.645 1.00 92.44 274 ARG A CA 1
ATOM 2172 C C . ARG A 1 274 ? 28.553 0.862 -19.069 1.00 92.44 274 ARG A C 1
ATOM 2174 O O . ARG A 1 274 ? 27.955 1.621 -18.313 1.00 92.44 274 ARG A O 1
ATOM 2181 N N . PHE A 1 275 ? 28.088 -0.324 -19.437 1.00 93.06 275 PHE A N 1
ATOM 2182 C CA . PHE A 1 275 ? 26.899 -0.943 -18.873 1.00 93.06 275 PHE A CA 1
ATOM 2183 C C . PHE A 1 275 ? 27.303 -2.196 -18.112 1.00 93.06 275 PHE A C 1
ATOM 2185 O O . PHE A 1 275 ? 28.150 -2.960 -18.569 1.00 93.06 275 PHE A O 1
ATOM 2192 N N . GLY A 1 276 ? 26.692 -2.435 -16.957 1.00 92.19 276 GLY A N 1
ATOM 2193 C CA . GLY A 1 276 ? 26.910 -3.672 -16.216 1.00 92.19 276 GLY A CA 1
ATOM 2194 C C . GLY A 1 276 ? 26.400 -4.886 -16.996 1.00 92.19 276 GLY A C 1
ATOM 2195 O O . GLY A 1 276 ? 25.434 -4.788 -17.755 1.00 92.19 276 GLY A O 1
ATOM 2196 N N . TRP A 1 277 ? 26.995 -6.057 -16.762 1.00 92.75 277 TRP A N 1
ATOM 2197 C CA . TRP A 1 277 ? 26.545 -7.319 -17.369 1.00 92.75 277 TRP A CA 1
ATOM 2198 C C . TRP A 1 277 ? 25.063 -7.603 -17.101 1.00 92.75 277 TRP A C 1
ATOM 2200 O O . TRP A 1 277 ? 24.335 -8.032 -17.994 1.00 92.75 277 TRP A O 1
ATOM 2210 N N . ALA A 1 278 ? 24.582 -7.257 -15.904 1.00 89.44 278 ALA A N 1
ATOM 2211 C CA . ALA A 1 278 ? 23.180 -7.393 -15.528 1.00 89.44 278 ALA A CA 1
ATOM 2212 C C . ALA A 1 278 ? 22.218 -6.529 -16.369 1.00 89.44 278 ALA A C 1
ATOM 2214 O O . ALA A 1 278 ? 21.021 -6.810 -16.369 1.00 89.44 278 ALA A O 1
ATOM 2215 N N . GLN A 1 279 ? 22.703 -5.522 -17.105 1.00 91.81 279 GLN A N 1
ATOM 2216 C CA . GLN A 1 279 ? 21.875 -4.664 -17.960 1.00 91.81 279 GLN A CA 1
ATOM 2217 C C . GLN A 1 279 ? 21.665 -5.235 -19.372 1.00 91.81 279 GLN A C 1
ATOM 2219 O O . GLN A 1 279 ? 20.739 -4.804 -20.056 1.00 91.81 279 GLN A O 1
ATOM 2224 N N . LEU A 1 280 ? 22.458 -6.217 -19.821 1.00 94.75 280 LEU A N 1
ATOM 2225 C CA . LEU A 1 280 ? 22.297 -6.828 -21.147 1.00 94.75 280 LEU A CA 1
ATOM 2226 C C . LEU A 1 280 ? 21.008 -7.658 -21.217 1.00 94.75 280 LEU A C 1
ATOM 2228 O O . LEU A 1 280 ? 20.882 -8.695 -20.579 1.00 94.75 280 LEU A O 1
ATOM 2232 N N . GLY A 1 281 ? 20.021 -7.221 -21.987 1.00 92.25 281 GLY A N 1
ATOM 2233 C CA . GLY A 1 281 ? 18.668 -7.786 -22.009 1.00 92.25 281 GLY A CA 1
ATOM 2234 C C . GLY A 1 281 ? 17.729 -7.201 -20.952 1.00 92.25 281 GLY A C 1
ATOM 2235 O O . GLY A 1 281 ? 16.545 -7.532 -20.962 1.00 92.25 281 GLY A O 1
ATOM 2236 N N . GLY A 1 282 ? 18.243 -6.332 -20.077 1.00 92.62 282 GLY A N 1
ATOM 2237 C CA . GLY A 1 282 ? 17.449 -5.551 -19.131 1.00 92.62 282 GLY A CA 1
ATOM 2238 C C . GLY A 1 282 ? 16.871 -4.289 -19.770 1.00 92.62 282 GLY A C 1
ATOM 2239 O O . GLY A 1 282 ? 17.059 -4.023 -20.962 1.00 92.62 282 GLY A O 1
ATOM 2240 N N . TYR A 1 283 ? 16.177 -3.499 -18.953 1.00 94.12 283 TYR A N 1
ATOM 2241 C CA . TYR A 1 283 ? 15.483 -2.293 -19.396 1.00 94.12 283 TYR A CA 1
ATOM 2242 C C . TYR A 1 283 ? 16.095 -1.024 -18.811 1.00 94.12 283 TYR A C 1
ATOM 2244 O O . TYR A 1 283 ? 16.573 -0.998 -17.676 1.00 94.12 283 TYR A O 1
ATOM 2252 N N . VAL A 1 284 ? 16.016 0.053 -19.585 1.00 92.56 284 VAL A N 1
ATOM 2253 C CA . VAL A 1 284 ? 16.226 1.426 -19.124 1.00 92.56 284 VAL A CA 1
ATOM 2254 C C . VAL A 1 284 ? 14.890 2.149 -19.222 1.00 92.56 284 VAL A C 1
ATOM 2256 O O . VAL A 1 284 ? 14.187 2.007 -20.219 1.00 92.56 284 VAL A O 1
ATOM 2259 N N . ALA A 1 285 ? 14.537 2.905 -18.186 1.00 91.06 285 ALA A N 1
ATOM 2260 C CA . ALA A 1 285 ? 13.311 3.690 -18.120 1.00 91.06 285 ALA A CA 1
ATOM 2261 C C . ALA A 1 285 ? 13.652 5.183 -18.145 1.00 91.06 285 ALA A C 1
ATOM 2263 O O . ALA A 1 285 ? 14.590 5.609 -17.470 1.00 91.06 285 ALA A O 1
ATOM 2264 N N . ARG A 1 286 ? 12.906 5.971 -18.923 1.00 88.69 286 ARG A N 1
ATOM 2265 C CA . ARG A 1 286 ? 13.066 7.425 -18.996 1.00 88.69 286 ARG A CA 1
ATOM 2266 C C . ARG A 1 286 ? 11.765 8.081 -19.437 1.00 88.69 286 ARG A C 1
ATOM 2268 O O . ARG A 1 286 ? 11.145 7.616 -20.381 1.00 88.69 286 ARG A O 1
ATOM 2275 N N . GLU A 1 287 ? 11.353 9.152 -18.758 1.00 85.56 287 GLU A N 1
ATOM 2276 C CA . GLU A 1 287 ? 10.220 9.997 -19.189 1.00 85.56 287 GLU A CA 1
ATOM 2277 C C . GLU A 1 287 ? 8.945 9.197 -19.567 1.00 85.56 287 GLU A C 1
ATOM 2279 O O . GLU A 1 287 ? 8.294 9.475 -20.568 1.00 85.56 287 GLU A O 1
ATOM 2284 N N . GLY A 1 288 ? 8.602 8.158 -18.790 1.00 84.25 288 GLY A N 1
ATOM 2285 C CA . GLY A 1 288 ? 7.398 7.334 -19.008 1.00 84.25 288 GLY A CA 1
ATOM 2286 C C . GLY A 1 288 ? 7.495 6.286 -20.132 1.00 84.25 288 GLY A C 1
ATOM 2287 O O . GLY A 1 288 ? 6.545 5.537 -20.372 1.00 84.25 288 GLY A O 1
ATOM 2288 N N . CYS A 1 289 ? 8.645 6.178 -20.800 1.00 89.81 289 CYS A N 1
ATOM 2289 C CA . CYS A 1 289 ? 8.939 5.133 -21.780 1.00 89.81 289 CYS A CA 1
ATOM 2290 C C . CYS A 1 289 ? 10.112 4.253 -21.334 1.00 89.81 289 CYS A C 1
ATOM 2292 O O . CYS A 1 289 ? 10.872 4.585 -20.421 1.00 89.81 289 CYS A O 1
ATOM 2294 N N . PHE A 1 290 ? 10.265 3.095 -21.968 1.00 93.25 290 PHE A N 1
ATOM 2295 C CA . PHE A 1 290 ? 11.355 2.177 -21.661 1.00 93.25 290 PHE A CA 1
ATOM 2296 C C . PHE A 1 290 ? 11.926 1.547 -22.926 1.00 93.25 290 PHE A C 1
ATOM 2298 O O . PHE A 1 290 ? 11.238 1.391 -23.934 1.00 93.25 290 PHE A O 1
ATOM 2305 N N . MET A 1 291 ? 13.195 1.164 -22.850 1.00 94.94 291 MET A N 1
ATOM 2306 C CA . MET A 1 291 ? 13.920 0.519 -23.934 1.00 94.94 291 MET A CA 1
ATOM 2307 C C . MET A 1 291 ? 14.747 -0.640 -23.389 1.00 94.94 291 MET A C 1
ATOM 2309 O O . MET A 1 291 ? 15.382 -0.531 -22.340 1.00 94.94 291 MET A O 1
ATOM 2313 N N . GLN A 1 292 ? 14.743 -1.756 -24.110 1.00 95.75 292 GLN A N 1
ATOM 2314 C CA . GLN A 1 292 ? 15.594 -2.901 -23.826 1.00 95.75 292 GLN A CA 1
ATOM 2315 C C . GLN A 1 292 ? 16.992 -2.675 -24.413 1.00 95.75 292 GLN A C 1
ATOM 2317 O O . GLN A 1 292 ? 17.126 -2.348 -25.596 1.00 95.75 292 GLN A O 1
ATOM 2322 N N . LEU A 1 293 ? 18.033 -2.903 -23.612 1.00 96.44 293 LEU A N 1
ATOM 2323 C CA . LEU A 1 293 ? 19.410 -2.957 -24.109 1.00 96.44 293 LEU A CA 1
ATOM 2324 C C . LEU A 1 293 ? 19.716 -4.371 -24.589 1.00 96.44 293 LEU A C 1
ATOM 2326 O O . LEU A 1 293 ? 19.431 -5.335 -23.883 1.00 96.44 293 LEU A O 1
ATOM 2330 N N . TRP A 1 294 ? 20.298 -4.518 -25.773 1.00 97.19 294 TRP A N 1
ATOM 2331 C CA . TRP A 1 294 ? 20.574 -5.824 -26.367 1.00 97.19 294 TRP A CA 1
ATOM 2332 C C . TRP A 1 294 ? 21.949 -5.876 -27.030 1.00 97.19 294 TRP A C 1
ATOM 2334 O O . TRP A 1 294 ? 22.562 -4.844 -27.288 1.00 97.19 294 TRP A O 1
ATOM 2344 N N . CYS A 1 295 ? 22.419 -7.088 -27.312 1.00 96.62 295 CYS A N 1
ATOM 2345 C CA . CYS A 1 295 ? 23.613 -7.347 -28.104 1.00 96.62 295 CYS A CA 1
ATOM 2346 C C . CYS A 1 295 ? 23.397 -8.613 -28.940 1.00 96.62 295 CYS A C 1
ATOM 2348 O O . CYS A 1 295 ? 22.957 -9.639 -28.408 1.00 96.62 295 CYS A O 1
ATOM 2350 N N . ASP A 1 296 ? 23.723 -8.557 -30.230 1.00 96.12 296 ASP A N 1
ATOM 2351 C CA . ASP A 1 296 ? 23.586 -9.707 -31.131 1.00 96.12 296 ASP A CA 1
ATOM 2352 C C . ASP A 1 296 ? 24.757 -10.700 -31.029 1.00 96.12 296 ASP A C 1
ATOM 2354 O O . ASP A 1 296 ? 24.615 -11.851 -31.449 1.00 96.12 296 ASP A O 1
ATOM 2358 N N . ASP A 1 297 ? 25.841 -10.337 -30.339 1.00 97.06 297 ASP A N 1
ATOM 2359 C CA . ASP A 1 297 ? 26.968 -11.228 -30.053 1.00 97.06 297 ASP A CA 1
ATOM 2360 C C . ASP A 1 297 ? 26.608 -12.303 -29.007 1.00 97.06 297 ASP A C 1
ATOM 2362 O O . ASP A 1 297 ? 26.394 -12.026 -27.823 1.00 97.06 297 ASP A O 1
ATOM 2366 N N . GLU A 1 298 ? 26.530 -13.562 -29.445 1.00 96.50 298 GLU A N 1
ATOM 2367 C CA . GLU A 1 298 ? 26.162 -14.699 -28.594 1.00 96.50 298 GLU A CA 1
ATOM 2368 C C . GLU A 1 298 ? 27.148 -14.961 -27.435 1.00 96.50 298 GLU A C 1
ATOM 2370 O O . GLU A 1 298 ? 26.670 -15.166 -26.312 1.00 96.50 298 GLU A O 1
ATOM 2375 N N . PRO A 1 299 ? 28.485 -14.933 -27.627 1.00 96.38 299 PRO A N 1
ATOM 2376 C CA . PRO A 1 299 ? 29.441 -15.045 -26.523 1.00 96.38 299 PRO A CA 1
ATOM 2377 C C . PRO A 1 299 ? 29.202 -14.018 -25.410 1.00 96.38 299 PRO A C 1
ATOM 2379 O O . PRO A 1 299 ? 29.200 -14.376 -24.228 1.00 96.38 299 PRO A O 1
ATOM 2382 N N . THR A 1 300 ? 28.937 -12.763 -25.778 1.00 95.56 300 THR A N 1
ATOM 2383 C CA . THR A 1 300 ? 28.632 -11.674 -24.841 1.00 95.56 300 THR A CA 1
ATOM 2384 C C . THR A 1 300 ? 27.336 -11.943 -24.079 1.00 95.56 300 THR A C 1
ATOM 2386 O O . THR A 1 300 ? 27.313 -11.803 -22.853 1.00 95.56 300 THR A O 1
ATOM 2389 N N . ARG A 1 301 ? 26.276 -12.416 -24.754 1.00 95.19 301 ARG A N 1
ATOM 2390 C CA . ARG A 1 301 ? 25.022 -12.803 -24.079 1.00 95.19 301 ARG A CA 1
ATOM 2391 C C . ARG A 1 301 ? 25.229 -13.945 -23.080 1.00 95.19 301 ARG A C 1
ATOM 2393 O O . ARG A 1 301 ? 24.822 -13.823 -21.927 1.00 95.19 301 ARG A O 1
ATOM 2400 N N . LYS A 1 302 ? 25.934 -15.010 -23.480 1.00 93.38 302 LYS A N 1
ATOM 2401 C CA . LYS A 1 302 ? 26.246 -16.156 -22.603 1.00 93.38 302 LYS A CA 1
ATOM 2402 C C . LYS A 1 302 ? 27.074 -15.750 -21.387 1.00 93.38 302 LYS A C 1
ATOM 2404 O O . LYS A 1 302 ? 26.885 -16.288 -20.297 1.00 93.38 302 LYS A O 1
ATOM 2409 N N . ARG A 1 303 ? 28.002 -14.803 -21.550 1.00 93.38 303 ARG A N 1
ATOM 2410 C CA . ARG A 1 303 ? 28.762 -14.249 -20.425 1.00 93.38 303 ARG A CA 1
ATOM 2411 C C . ARG A 1 303 ? 27.846 -13.498 -19.463 1.00 93.38 303 ARG A C 1
ATOM 2413 O O . ARG A 1 303 ? 27.894 -13.770 -18.269 1.00 93.38 303 ARG A O 1
ATOM 2420 N N . ALA A 1 304 ? 26.987 -12.617 -19.972 1.00 92.06 304 ALA A N 1
ATOM 2421 C CA . ALA A 1 304 ? 26.049 -11.861 -19.144 1.00 92.06 304 ALA A CA 1
ATOM 2422 C C . ALA A 1 304 ? 25.099 -12.766 -18.335 1.00 92.06 304 ALA A C 1
ATOM 2424 O O . ALA A 1 304 ? 24.836 -12.493 -17.165 1.00 92.06 304 ALA A O 1
ATOM 2425 N N . GLU A 1 305 ? 24.618 -13.864 -18.926 1.00 89.75 305 GLU A N 1
ATOM 2426 C CA . GLU A 1 305 ? 23.798 -14.872 -18.234 1.00 89.75 305 GLU A CA 1
ATOM 2427 C C . GLU A 1 305 ? 24.543 -15.535 -17.065 1.00 89.75 305 GLU A C 1
ATOM 2429 O O . GLU A 1 305 ? 23.985 -15.687 -15.975 1.00 89.75 305 GLU A O 1
ATOM 2434 N N . ARG A 1 306 ? 25.822 -15.885 -17.261 1.00 89.50 306 ARG A N 1
ATOM 2435 C CA . ARG A 1 306 ? 26.663 -16.462 -16.200 1.00 89.50 306 ARG A CA 1
ATOM 2436 C C . ARG A 1 306 ? 26.863 -15.484 -15.048 1.00 89.50 306 ARG A C 1
ATOM 2438 O O . ARG A 1 306 ? 26.663 -15.864 -13.901 1.00 89.50 306 ARG A O 1
ATOM 2445 N N . GLU A 1 307 ? 27.192 -14.231 -15.352 1.00 88.00 307 GLU A N 1
ATOM 2446 C CA . GLU A 1 307 ? 27.402 -13.183 -14.342 1.00 88.00 307 GLU A CA 1
ATOM 2447 C C . GLU A 1 307 ? 26.135 -12.943 -13.504 1.00 88.00 307 GLU A C 1
ATOM 2449 O O . GLU A 1 307 ? 26.200 -12.864 -12.281 1.00 88.00 307 GLU A O 1
ATOM 2454 N N . ARG A 1 308 ? 24.951 -12.934 -14.133 1.00 81.44 308 ARG A N 1
ATOM 2455 C CA . ARG A 1 308 ? 23.665 -12.804 -13.422 1.00 81.44 308 ARG A CA 1
ATOM 2456 C C . ARG A 1 308 ? 23.354 -13.950 -12.468 1.00 81.44 308 ARG A C 1
ATOM 2458 O O . ARG A 1 308 ? 22.611 -13.742 -11.524 1.00 81.44 308 ARG A O 1
ATOM 2465 N N . THR A 1 309 ? 23.870 -15.146 -12.734 1.00 78.25 309 THR A N 1
ATOM 2466 C CA . THR A 1 309 ? 23.634 -16.319 -11.875 1.00 78.25 309 THR A CA 1
ATOM 2467 C C . THR A 1 309 ? 24.544 -16.304 -10.641 1.00 78.25 309 THR A C 1
ATOM 2469 O O . THR A 1 309 ? 24.251 -16.960 -9.647 1.00 78.25 309 THR A O 1
ATOM 2472 N N . LEU A 1 310 ? 25.653 -15.562 -10.704 1.00 71.50 310 LEU A N 1
ATOM 2473 C CA . LEU A 1 310 ? 26.641 -15.442 -9.630 1.00 71.50 310 LEU A CA 1
ATOM 2474 C C . LEU A 1 310 ? 26.359 -14.276 -8.664 1.00 71.50 310 LEU A C 1
ATOM 2476 O O . LEU A 1 310 ? 27.056 -14.166 -7.656 1.00 71.50 310 LEU A O 1
ATOM 2480 N N . THR A 1 311 ? 25.380 -13.416 -8.973 1.00 57.34 311 THR A N 1
ATOM 2481 C CA . THR A 1 311 ? 25.026 -12.212 -8.196 1.00 57.34 311 THR A CA 1
ATOM 2482 C C . THR A 1 311 ? 23.664 -12.367 -7.534 1.00 57.34 311 THR A C 1
ATOM 2484 O O . THR A 1 311 ? 23.523 -11.918 -6.376 1.00 57.34 311 THR A O 1
#

Nearest PDB structures (foldseek):
  5hsm-assembly1_A-2  TM=9.104E-01  e=9.282E-03  Mycobacterium tuberculosis H37Rv
  1lnw-assembly3_F  TM=9.299E-01  e=3.770E-02  Pseudomonas aeruginosa
  7oyk-assembly2_CCC  TM=8.993E-01  e=2.656E-02  Bacillus subtilis subsp. subtilis str. 168
  2fxa-assembly3_D  TM=9.319E-01  e=8.539E-02  Bacillus subtilis
  3eco-assembly1_B  TM=8.309E-01  e=1.212E-01  Staphylococcus aureus subsp. aureus Mu50

Radius of gyration: 30.93 Å; Cα contacts (8 Å, |Δi|>4): 540; chains: 1; bounding box: 57×35×90 Å

Solvent-accessible surface area (backbone atoms only — not comparable to full-atom values): 17529 Å² total; per-residue (Å²): 130,78,56,56,69,48,56,49,52,51,55,43,59,70,37,88,94,47,37,49,72,39,42,44,46,33,22,46,46,24,36,44,31,34,34,35,30,37,44,81,44,79,43,80,58,55,73,66,60,49,52,49,50,41,37,39,67,76,69,59,42,35,32,58,66,57,47,12,65,73,72,72,47,57,55,72,62,38,50,52,52,50,52,48,36,38,73,56,45,27,34,47,74,60,88,69,42,46,43,68,32,74,51,25,46,54,16,58,76,68,73,32,41,53,40,70,45,80,46,74,48,76,48,48,19,39,38,79,80,60,50,68,61,61,77,82,44,72,84,49,51,67,71,31,85,53,78,69,52,71,48,96,76,62,47,59,38,44,58,45,78,63,89,59,77,90,56,73,89,72,70,80,62,90,95,58,43,79,71,40,75,77,48,72,45,71,29,21,37,63,34,39,36,37,33,33,92,92,45,61,48,25,31,36,42,39,75,94,49,76,31,70,67,54,24,55,50,56,77,70,35,67,59,50,52,50,58,59,65,72,47,73,82,66,63,57,68,60,56,51,46,54,51,32,43,76,67,71,37,72,88,55,69,71,42,72,42,98,68,58,46,35,32,37,68,46,71,65,81,43,52,72,72,81,36,56,41,74,44,66,68,30,63,48,70,48,73,54,38,63,36,32,36,36,54,89,52,61,71,57,49,57,49,26,55,53,55,53,73,76,106

Mean predicted aligned error: 7.51 Å

Foldseek 3Di:
DKQDPLLQVVQQVPDPPWQFAWKAKAWFKKKWFKKKFKAKDKAADDPLLLVVLCCCPVVVQFFLVSSCVVVVHDSVVSVVSLVVCVVQQQWDDDPGTIHGDPQVVVCNVVNIRIGIDIDIDIWIAGQAQRHTDDPLCPPFFDWAQDRWDADPLGRTYGYQDDPHDDDQVPDDDPNTHPMGTDDIDMIITIWMWTQTPVGTFIDIRRDSYTDVVVRVVLVPDPSNVVVVVVDDDDPVQVVVCVVCVVVVNNVWGWDQDPSRATETADELVCEPPVHDLLQAQTWDDHPGHIHRYHYPDPVSVVVSVVVVVVD

Organism: NCBI:txid741659